Protein AF-A0A3D5DDZ7-F1 (afdb_monomer_lite)

Foldseek 3Di:
DQWDAADQPGHTQHDQPPPNDNCRQLVNQVRNLVRQQPANADEAEDQALEEEQDDDDSHDGRVSHAEYEYEYPEANPAAHEYEYPDLQDKGKHWYAAAYPPQHWYWYDHAPEEIDIATHRGIFIKIWNSPGNHIYIDTPVPDDDDPDDDDPDDDDPDDDDPDDDDCCRQPQPDNDPVVSCVSVVNPPLVVADEDADPRHDFDADPVRHGPDHDCPVVWDDKDKDKDWLADLPDFDDFDKQSDKDWAQAKWFFPFKKKFFPFFAAQAKWWKFKDWQPHTQWPATQIAGHPGGMSVPPPDGIHGNHRIRHHGTMMGMGTHAAHPVGRTGTMMMMTMTTHD

Radius of gyration: 51.84 Å; chains: 1; bounding box: 99×45×130 Å

pLDDT: mean 92.44, std 8.48, range [59.91, 98.69]

Secondary structure (DSSP, 8-state):
---EE-TTT--EEPPTT-TT-S-HHHHHHHHHHHHHHHH-EEEEE--SSEEEEE--SSS--GGG-SEEEEE-SS--SSPEEEEEESTT-EEEEEEEEE-STTPPEEEE-TTS--EEE-TT-EEEEEEE--GGG--EEEGGGS---S----S----S----SSPPPGGGTTTS-SSHHHHHHHTT--GGGGSPBSSSTTPBP---TTS---S---TT-----EEEEEE-S-SSSBP--EEEEEEEE-SS-EEEEEEEEE-SB--BSS-EEEEEEETTEESEEE-EEE-TT-SBGGG-SS--EES--EEPTT-EEEEEEEE--SSB--B--EEEEEEEE-

Structure (mmCIF, N/CA/C/O backbone):
data_AF-A0A3D5DDZ7-F1
#
_entry.id   AF-A0A3D5DDZ7-F1
#
loop_
_atom_site.group_PDB
_atom_site.id
_atom_site.type_symbol
_atom_site.label_atom_id
_atom_site.label_alt_id
_atom_site.label_comp_id
_atom_site.label_asym_id
_atom_site.label_entity_id
_atom_site.label_seq_id
_atom_site.pdbx_PDB_ins_code
_atom_site.Cartn_x
_atom_site.Cartn_y
_atom_site.Cartn_z
_atom_site.occupancy
_atom_site.B_iso_or_equiv
_atom_site.auth_seq_id
_atom_site.auth_comp_id
_atom_site.auth_asym_id
_atom_site.auth_atom_id
_atom_site.pdbx_PDB_model_num
ATOM 1 N N . MET A 1 1 ? 53.140 1.309 -58.868 1.00 68.38 1 MET A N 1
ATOM 2 C CA . MET A 1 1 ? 53.084 2.031 -57.573 1.00 68.38 1 MET A CA 1
ATOM 3 C C . MET A 1 1 ? 52.791 0.983 -56.532 1.00 68.38 1 MET A C 1
ATOM 5 O O . MET A 1 1 ? 51.885 0.229 -56.827 1.00 68.38 1 MET A O 1
ATOM 9 N N . ALA A 1 2 ? 53.480 0.958 -55.388 1.00 81.12 2 ALA A N 1
ATOM 10 C CA . ALA A 1 2 ? 53.250 -0.063 -54.361 1.00 81.12 2 ALA A CA 1
ATOM 11 C C . ALA A 1 2 ? 51.795 -0.077 -53.857 1.00 81.12 2 ALA A C 1
ATOM 13 O O . ALA A 1 2 ? 51.178 0.989 -53.746 1.00 81.12 2 ALA A O 1
ATOM 14 N N . SER A 1 3 ? 51.284 -1.265 -53.524 1.00 87.88 3 SER A N 1
ATOM 15 C CA . SER A 1 3 ? 49.990 -1.449 -52.863 1.00 87.88 3 SER A CA 1
ATOM 16 C C . SER A 1 3 ? 49.820 -0.570 -51.618 1.00 87.88 3 SER A C 1
ATOM 18 O O . SER A 1 3 ? 50.756 -0.329 -50.852 1.00 87.88 3 SER A O 1
ATOM 20 N N . THR A 1 4 ? 48.583 -0.131 -51.394 1.00 91.94 4 THR A N 1
ATOM 21 C CA . THR A 1 4 ? 48.133 0.497 -50.141 1.00 91.94 4 THR A CA 1
ATOM 22 C C . THR A 1 4 ? 47.101 -0.404 -49.463 1.00 91.94 4 THR A C 1
ATOM 24 O O . THR A 1 4 ? 46.895 -1.525 -49.915 1.00 91.94 4 THR A O 1
ATOM 27 N N . TYR A 1 5 ? 46.471 0.037 -48.374 1.00 93.69 5 TYR A N 1
ATOM 28 C CA . TYR A 1 5 ? 45.506 -0.784 -47.639 1.00 93.69 5 TYR A CA 1
ATOM 29 C C . TYR A 1 5 ? 44.302 0.049 -47.199 1.00 93.69 5 TYR A C 1
ATOM 31 O O . TYR A 1 5 ? 44.443 1.252 -46.960 1.00 93.69 5 TYR A O 1
ATOM 39 N N . THR A 1 6 ? 43.128 -0.576 -47.093 1.00 94.44 6 THR A N 1
ATOM 40 C CA . THR A 1 6 ? 41.950 0.070 -46.498 1.00 94.44 6 THR A CA 1
ATOM 41 C C . THR A 1 6 ? 42.195 0.388 -45.024 1.00 94.44 6 THR A C 1
ATOM 43 O O . THR A 1 6 ? 42.982 -0.276 -44.346 1.00 94.44 6 THR A O 1
ATOM 46 N N . THR A 1 7 ? 41.534 1.427 -44.517 1.00 92.06 7 THR A N 1
ATOM 47 C CA . THR A 1 7 ? 41.831 1.979 -43.190 1.00 92.06 7 THR A CA 1
ATOM 48 C C . THR A 1 7 ? 41.402 1.065 -42.044 1.00 92.06 7 THR A C 1
ATOM 50 O O . THR A 1 7 ? 42.138 0.961 -41.065 1.00 92.06 7 THR A O 1
ATOM 53 N N . ASN A 1 8 ? 40.238 0.417 -42.136 1.00 90.38 8 ASN A N 1
ATOM 54 C CA . ASN A 1 8 ? 39.650 -0.283 -40.990 1.00 90.38 8 ASN A CA 1
ATOM 55 C C . ASN A 1 8 ? 39.967 -1.784 -40.978 1.00 90.38 8 ASN A C 1
ATOM 57 O O . ASN A 1 8 ? 40.205 -2.349 -39.913 1.00 90.38 8 ASN A O 1
ATOM 61 N N . SER A 1 9 ? 39.978 -2.425 -42.149 1.00 92.12 9 SER A N 1
ATOM 62 C CA . SER A 1 9 ? 40.107 -3.884 -42.287 1.00 92.12 9 SER A CA 1
ATOM 63 C C . SER A 1 9 ? 41.421 -4.322 -42.938 1.00 92.12 9 SER A C 1
ATOM 65 O O . SER A 1 9 ? 41.677 -5.520 -43.024 1.00 92.12 9 SER A O 1
ATOM 67 N N . GLY A 1 10 ? 42.258 -3.380 -43.394 1.00 92.81 10 GLY A N 1
ATOM 68 C CA . GLY A 1 10 ? 43.570 -3.680 -43.972 1.00 92.81 10 GLY A CA 1
ATOM 69 C C . GLY A 1 10 ? 43.511 -4.471 -45.282 1.00 92.81 10 GLY A C 1
ATOM 70 O O . GLY A 1 10 ? 44.418 -5.253 -45.560 1.00 92.81 10 GLY A O 1
ATOM 71 N N . ILE A 1 11 ? 42.453 -4.302 -46.081 1.00 92.94 11 ILE A N 1
ATOM 72 C CA . ILE A 1 11 ? 42.317 -4.958 -47.388 1.00 92.94 11 ILE A CA 1
ATOM 73 C C . ILE A 1 11 ? 43.351 -4.344 -48.334 1.00 92.94 11 ILE A C 1
ATOM 75 O O . ILE A 1 11 ? 43.413 -3.121 -48.461 1.00 92.94 11 ILE A O 1
ATOM 79 N N . GLU A 1 12 ? 44.174 -5.178 -48.978 1.00 91.62 12 GLU A N 1
ATOM 80 C CA . GLU A 1 12 ? 45.188 -4.709 -49.926 1.00 91.62 12 GLU A CA 1
ATOM 81 C C . GLU A 1 12 ? 44.529 -4.021 -51.125 1.00 91.62 12 GLU A C 1
ATOM 83 O O . GLU A 1 12 ? 43.617 -4.556 -51.748 1.00 91.62 12 GLU A O 1
ATOM 88 N N . LYS A 1 13 ? 45.033 -2.833 -51.450 1.00 90.94 13 LYS A N 1
ATOM 89 C CA . LYS A 1 13 ? 44.661 -1.992 -52.585 1.00 90.94 13 LYS A CA 1
ATOM 90 C C . LYS A 1 13 ? 45.825 -1.977 -53.580 1.00 90.94 13 LYS A C 1
ATOM 92 O O . LYS A 1 13 ? 46.739 -1.160 -53.401 1.00 90.94 13 LYS A O 1
ATOM 97 N N . PRO A 1 14 ? 45.842 -2.867 -54.592 1.00 88.12 14 PRO A N 1
ATOM 98 C CA . PRO A 1 14 ? 46.930 -2.945 -55.561 1.00 88.12 14 PRO A CA 1
ATOM 99 C C . PRO A 1 14 ? 47.143 -1.608 -56.268 1.00 88.12 14 PRO A C 1
ATOM 101 O O . PRO A 1 14 ? 46.182 -0.930 -56.651 1.00 88.12 14 PRO A O 1
ATOM 104 N N . GLY A 1 15 ? 48.397 -1.206 -56.471 1.00 84.31 15 GLY A N 1
ATOM 105 C CA . GLY A 1 15 ? 48.666 -0.017 -57.273 1.00 84.31 15 GLY A CA 1
ATOM 106 C C . GLY A 1 15 ? 48.518 -0.281 -58.773 1.00 84.31 15 GLY A C 1
ATOM 107 O O . GLY A 1 15 ? 48.603 -1.413 -59.250 1.00 84.31 15 GLY A O 1
ATOM 108 N N . THR A 1 16 ? 48.308 0.779 -59.556 1.00 79.75 16 THR A N 1
ATOM 109 C CA . THR A 1 16 ? 48.104 0.670 -61.010 1.00 79.75 16 THR A CA 1
ATOM 110 C C . THR A 1 16 ? 49.264 -0.064 -61.691 1.00 79.75 16 THR A C 1
ATOM 112 O O . THR A 1 16 ? 50.418 0.362 -61.587 1.00 79.75 16 THR A O 1
ATOM 115 N N . GLY A 1 17 ? 48.943 -1.149 -62.407 1.00 74.50 17 GLY A N 1
ATOM 116 C CA . GLY A 1 17 ? 49.905 -1.993 -63.122 1.00 74.50 17 GLY A CA 1
ATOM 117 C C . GLY A 1 17 ? 50.581 -3.077 -62.272 1.00 74.50 17 GLY A C 1
ATOM 118 O O . GLY A 1 17 ? 51.355 -3.860 -62.822 1.00 74.50 17 GLY A O 1
ATOM 119 N N . GLU A 1 18 ? 50.304 -3.156 -60.967 1.00 74.88 18 GLU A N 1
ATOM 120 C CA . GLU A 1 18 ? 50.747 -4.268 -60.114 1.00 74.88 18 GLU A CA 1
ATOM 121 C C . GLU A 1 18 ? 49.819 -5.489 -60.247 1.00 74.88 18 GLU A C 1
ATOM 123 O O . GLU A 1 18 ? 48.702 -5.394 -60.757 1.00 74.88 18 GLU A O 1
ATOM 128 N N . GLN A 1 19 ? 50.310 -6.667 -59.839 1.00 65.88 19 GLN A N 1
ATOM 129 C CA . GLN A 1 19 ? 49.549 -7.930 -59.804 1.00 65.88 19 GLN A CA 1
ATOM 130 C C . GLN A 1 19 ? 48.785 -8.274 -61.115 1.00 65.88 19 GLN A C 1
ATOM 132 O O . GLN A 1 19 ? 47.725 -8.891 -61.090 1.00 65.88 19 GLN A O 1
ATOM 137 N N . SER A 1 20 ? 49.341 -7.909 -62.283 1.00 68.50 20 SER A N 1
ATOM 138 C CA . SER A 1 20 ? 48.798 -8.165 -63.638 1.00 68.50 20 SER A CA 1
ATOM 139 C C . SER A 1 20 ? 47.508 -7.403 -64.031 1.00 68.50 20 SER A C 1
ATOM 141 O O . SER A 1 20 ? 46.977 -7.630 -65.116 1.00 68.50 20 SER A O 1
ATOM 143 N N . GLY A 1 21 ? 47.000 -6.468 -63.213 1.00 59.91 21 GLY A N 1
ATOM 144 C CA . GLY A 1 21 ? 45.671 -5.859 -63.406 1.00 59.91 21 GLY A CA 1
ATOM 145 C C . GLY A 1 21 ? 45.651 -4.386 -63.853 1.00 59.91 21 GLY A C 1
ATOM 146 O O . GLY A 1 21 ? 46.325 -3.530 -63.284 1.00 59.91 21 GLY A O 1
ATOM 147 N N . SER A 1 22 ? 44.793 -4.052 -64.828 1.00 66.19 22 SER A N 1
ATOM 148 C CA . SER A 1 22 ? 44.504 -2.668 -65.276 1.00 66.19 22 SER A CA 1
ATOM 149 C C . SER A 1 22 ? 43.371 -1.968 -64.499 1.00 66.19 22 SER A C 1
ATOM 151 O O . SER A 1 22 ? 42.986 -0.857 -64.848 1.00 66.19 22 SER A O 1
ATOM 153 N N . TRP A 1 23 ? 42.810 -2.613 -63.468 1.00 68.75 23 TRP A N 1
ATOM 154 C CA . TRP A 1 23 ? 41.561 -2.214 -62.790 1.00 68.75 23 TRP A CA 1
ATOM 155 C C . TRP A 1 23 ? 41.780 -1.386 -61.505 1.00 68.75 23 TRP A C 1
ATOM 157 O O . TRP A 1 23 ? 40.828 -1.133 -60.774 1.00 68.75 23 TRP A O 1
ATOM 167 N N . GLY A 1 24 ? 43.022 -0.967 -61.225 1.00 75.62 24 GLY A N 1
ATOM 168 C CA . GLY A 1 24 ? 43.479 -0.451 -59.923 1.00 75.62 24 GLY A CA 1
ATOM 169 C C . GLY A 1 24 ? 42.519 0.510 -59.212 1.00 75.62 24 GLY A C 1
ATOM 170 O O . GLY A 1 24 ? 42.150 0.246 -58.078 1.00 75.62 24 GLY A O 1
ATOM 171 N N . ASN A 1 25 ? 42.049 1.578 -59.865 1.00 81.69 25 ASN A N 1
ATOM 172 C CA . ASN A 1 25 ? 41.199 2.572 -59.192 1.00 81.69 25 ASN A CA 1
ATOM 173 C C . ASN A 1 25 ? 39.807 2.035 -58.826 1.00 81.69 25 ASN A C 1
ATOM 175 O O . ASN A 1 25 ? 39.421 2.114 -57.668 1.00 81.69 25 ASN A O 1
ATOM 179 N N . SER A 1 26 ? 39.077 1.436 -59.772 1.00 86.56 26 SER A N 1
ATOM 180 C CA . SER A 1 26 ? 37.724 0.928 -59.501 1.00 86.56 26 SER A CA 1
ATOM 181 C C . SER A 1 26 ? 37.727 -0.255 -58.531 1.00 86.56 26 SER A C 1
ATOM 183 O O . SER A 1 26 ? 36.794 -0.418 -57.747 1.00 86.56 26 SER A O 1
ATOM 185 N N . LEU A 1 27 ? 38.778 -1.079 -58.555 1.00 89.38 27 LEU A N 1
ATOM 186 C CA . LEU A 1 27 ? 38.979 -2.136 -57.567 1.00 89.38 27 LEU A CA 1
ATOM 187 C C . LEU A 1 27 ? 39.214 -1.547 -56.169 1.00 89.38 27 LEU A C 1
ATOM 189 O O . LEU A 1 27 ? 38.564 -1.954 -55.210 1.00 89.38 27 LEU A O 1
ATOM 193 N N . ASN A 1 28 ? 40.103 -0.560 -56.075 1.00 90.81 28 ASN A N 1
ATOM 194 C CA . ASN A 1 28 ? 40.460 0.088 -54.819 1.00 90.81 28 ASN A CA 1
ATOM 195 C C . ASN A 1 28 ? 39.282 0.862 -54.207 1.00 90.81 28 ASN A C 1
ATOM 197 O O . ASN A 1 28 ? 39.103 0.802 -52.993 1.00 90.81 28 ASN A O 1
ATOM 201 N N . ASP A 1 29 ? 38.453 1.509 -55.030 1.00 92.12 29 ASP A N 1
ATOM 202 C CA . ASP A 1 29 ? 37.221 2.169 -54.583 1.00 92.12 29 ASP A CA 1
ATOM 203 C C . ASP A 1 29 ? 36.223 1.145 -54.024 1.00 92.12 29 ASP A C 1
ATOM 205 O O . ASP A 1 29 ? 35.650 1.353 -52.957 1.00 92.12 29 ASP A O 1
ATOM 209 N N . ASN A 1 30 ? 36.053 -0.009 -54.680 1.00 92.94 30 ASN A N 1
ATOM 210 C CA . ASN A 1 30 ? 35.210 -1.085 -54.152 1.00 92.94 30 ASN A CA 1
ATOM 211 C C . ASN A 1 30 ? 35.737 -1.640 -52.822 1.00 92.94 30 ASN A C 1
ATOM 213 O O . ASN A 1 30 ? 34.939 -1.959 -51.942 1.00 92.94 30 ASN A O 1
ATOM 217 N N . PHE A 1 31 ? 37.056 -1.730 -52.644 1.00 93.75 31 PHE A N 1
ATOM 218 C CA . PHE A 1 31 ? 37.640 -2.127 -51.363 1.00 93.75 31 PHE A CA 1
ATOM 219 C C . PHE A 1 31 ? 37.362 -1.105 -50.262 1.00 93.75 31 PHE A C 1
ATOM 221 O O . PHE A 1 31 ? 36.980 -1.508 -49.166 1.00 93.75 31 PHE A O 1
ATOM 228 N N . ASP A 1 32 ? 37.450 0.194 -50.549 1.00 94.19 32 ASP A N 1
ATOM 229 C CA . ASP A 1 32 ? 37.089 1.231 -49.576 1.00 94.19 32 ASP A CA 1
ATOM 230 C C . ASP A 1 32 ? 35.584 1.216 -49.246 1.00 94.19 32 ASP A C 1
ATOM 232 O O . ASP A 1 32 ? 35.198 1.419 -48.092 1.00 94.19 32 ASP A O 1
ATOM 236 N N . ILE A 1 33 ? 34.720 0.930 -50.229 1.00 95.06 33 ILE A N 1
ATOM 237 C CA . ILE A 1 33 ? 33.271 0.772 -50.020 1.00 95.06 33 ILE A CA 1
ATOM 238 C C . ILE A 1 33 ? 32.989 -0.426 -49.111 1.00 95.06 33 ILE A C 1
ATOM 240 O O . ILE A 1 33 ? 32.208 -0.303 -48.168 1.00 95.06 33 ILE A O 1
ATOM 244 N N . ILE A 1 34 ? 33.617 -1.577 -49.374 1.00 94.31 34 ILE A N 1
ATOM 245 C CA . ILE A 1 34 ? 33.477 -2.786 -48.550 1.00 94.31 34 ILE A CA 1
ATOM 246 C C . ILE A 1 34 ? 33.956 -2.506 -47.124 1.00 94.31 34 ILE A C 1
ATOM 248 O O . ILE A 1 34 ? 33.246 -2.813 -46.167 1.00 94.31 34 ILE A O 1
ATOM 252 N N . ASP A 1 35 ? 35.115 -1.866 -46.980 1.00 95.38 35 ASP A N 1
ATOM 253 C CA . ASP A 1 35 ? 35.679 -1.498 -45.683 1.00 95.38 35 ASP A CA 1
ATOM 254 C C . ASP A 1 35 ? 34.729 -0.593 -44.884 1.00 95.38 35 ASP A C 1
ATOM 256 O O . ASP A 1 35 ? 34.438 -0.849 -43.712 1.00 95.38 35 ASP A O 1
ATOM 260 N N . SER A 1 36 ? 34.172 0.421 -45.552 1.00 93.88 36 SER A N 1
ATOM 261 C CA . SER A 1 36 ? 33.196 1.347 -44.971 1.00 93.88 36 SER A CA 1
ATOM 262 C C . SER A 1 36 ? 31.888 0.640 -44.600 1.00 93.88 36 SER A C 1
ATOM 264 O O . SER A 1 36 ? 31.324 0.885 -43.533 1.00 93.88 36 SER A O 1
ATOM 266 N N . ALA A 1 37 ? 31.415 -0.279 -45.443 1.00 92.88 37 ALA A N 1
ATOM 267 C CA . ALA A 1 37 ? 30.188 -1.037 -45.215 1.00 92.88 37 ALA A CA 1
ATOM 268 C C . ALA A 1 37 ? 30.289 -2.041 -44.062 1.00 92.88 37 ALA A C 1
ATOM 270 O O . ALA A 1 37 ? 29.273 -2.344 -43.432 1.00 92.88 37 ALA A O 1
ATOM 271 N N . MET A 1 38 ? 31.488 -2.558 -43.792 1.00 91.75 38 MET A N 1
ATOM 272 C CA . MET A 1 38 ? 31.731 -3.527 -42.725 1.00 91.75 38 MET A CA 1
ATOM 273 C C . MET A 1 38 ? 31.996 -2.854 -41.377 1.00 91.75 38 MET A C 1
ATOM 275 O O . MET A 1 38 ? 31.388 -3.234 -40.377 1.00 91.75 38 MET A O 1
ATOM 279 N N . SER A 1 39 ? 32.877 -1.851 -41.357 1.00 90.19 39 SER A N 1
ATOM 280 C CA . SER A 1 39 ? 33.454 -1.310 -40.116 1.00 90.19 39 SER A CA 1
ATOM 281 C C . SER A 1 39 ? 33.433 0.219 -40.046 1.00 90.19 39 SER A C 1
ATOM 283 O O . SER A 1 39 ? 33.948 0.800 -39.092 1.00 90.19 39 SER A O 1
ATOM 285 N N . GLY A 1 40 ? 32.851 0.889 -41.044 1.00 92.25 40 GLY A N 1
ATOM 286 C CA . GLY A 1 40 ? 32.858 2.343 -41.147 1.00 92.25 40 GLY A CA 1
ATOM 287 C C . GLY A 1 40 ? 32.128 3.025 -39.991 1.00 92.25 40 GLY A C 1
ATOM 288 O O . GLY A 1 40 ? 30.944 2.769 -39.737 1.00 92.25 40 GLY A O 1
ATOM 289 N N . SER A 1 41 ? 32.843 3.932 -39.323 1.00 94.75 41 SER A N 1
ATOM 290 C CA . SER A 1 41 ? 32.300 4.867 -38.342 1.00 94.75 41 SER A CA 1
ATOM 291 C C . SER A 1 41 ? 32.639 6.291 -38.757 1.00 94.75 41 SER A C 1
ATOM 293 O O . SER A 1 41 ? 33.802 6.689 -38.724 1.00 94.75 41 SER A O 1
ATOM 295 N N . LEU A 1 42 ? 31.622 7.066 -39.124 1.00 96.38 42 LEU A N 1
ATOM 296 C CA . LEU A 1 42 ? 31.782 8.406 -39.675 1.00 96.38 42 LEU A CA 1
ATOM 297 C C . LEU A 1 42 ? 31.146 9.460 -38.766 1.00 96.38 42 LEU A C 1
ATOM 299 O O . LEU A 1 42 ? 29.996 9.328 -38.346 1.00 96.38 42 LEU A O 1
ATOM 303 N N . THR A 1 43 ? 31.880 10.542 -38.513 1.00 97.44 43 THR A N 1
ATOM 304 C CA . THR A 1 43 ? 31.328 11.759 -37.909 1.00 97.44 43 THR A CA 1
ATOM 305 C C . THR A 1 43 ? 30.885 12.710 -39.014 1.00 97.44 43 THR A C 1
ATOM 307 O O . THR A 1 43 ? 31.707 13.139 -39.821 1.00 97.44 43 THR A O 1
ATOM 310 N N . ILE A 1 44 ? 29.601 13.059 -39.032 1.00 97.75 44 ILE A N 1
ATOM 311 C CA . ILE A 1 44 ? 28.993 13.966 -40.007 1.00 97.75 44 ILE A CA 1
ATOM 312 C C . ILE A 1 44 ? 28.688 15.286 -39.302 1.00 97.75 44 ILE A C 1
ATOM 314 O O . ILE A 1 44 ? 27.867 15.335 -38.386 1.00 97.75 44 ILE A O 1
ATOM 318 N N . THR A 1 45 ? 29.336 16.363 -39.746 1.00 97.44 45 THR A N 1
ATOM 319 C CA . THR A 1 45 ? 29.026 17.715 -39.269 1.00 97.44 45 THR A CA 1
ATOM 320 C C . THR A 1 45 ? 27.938 18.314 -40.151 1.00 97.44 45 THR A C 1
ATOM 322 O O . THR A 1 45 ? 28.197 18.643 -41.308 1.00 97.44 45 THR A O 1
ATOM 325 N N . VAL A 1 46 ? 26.736 18.494 -39.611 1.00 96.88 46 VAL A N 1
ATOM 326 C CA . VAL A 1 46 ? 25.648 19.184 -40.312 1.00 96.88 46 VAL A CA 1
ATOM 327 C C . VAL A 1 46 ? 25.706 20.685 -40.050 1.00 96.88 46 VAL A C 1
ATOM 329 O O . VAL A 1 46 ? 26.017 21.144 -38.948 1.00 96.88 46 VAL A O 1
ATOM 332 N N . SER A 1 47 ? 25.394 21.459 -41.084 1.00 94.75 47 SER A N 1
ATOM 333 C CA . SER A 1 47 ? 25.357 22.927 -41.056 1.00 94.75 47 SER A CA 1
ATOM 334 C C . SER A 1 47 ? 23.961 23.498 -41.322 1.00 94.75 47 SER A C 1
ATOM 336 O O . SER A 1 47 ? 23.785 24.714 -41.320 1.00 94.75 47 SER A O 1
ATOM 338 N N . ALA A 1 48 ? 22.969 22.632 -41.539 1.00 95.12 48 ALA A N 1
ATOM 339 C CA . ALA A 1 48 ? 21.594 22.995 -41.846 1.00 95.12 48 ALA A CA 1
ATOM 340 C C . ALA A 1 48 ? 20.602 22.018 -41.192 1.00 95.12 48 ALA A C 1
ATOM 342 O O . ALA A 1 48 ? 20.968 20.950 -40.693 1.00 95.12 48 ALA A O 1
ATOM 343 N N . SER A 1 49 ? 19.316 22.364 -41.248 1.00 96.00 49 SER A N 1
ATOM 344 C CA . SER A 1 49 ? 18.204 21.509 -40.810 1.00 96.00 49 SER A CA 1
ATOM 345 C C . SER A 1 49 ? 17.872 20.375 -41.793 1.00 96.00 49 SER A C 1
ATOM 347 O O . SER A 1 49 ? 16.904 19.645 -41.595 1.00 96.00 49 SER A O 1
ATOM 349 N N . THR A 1 50 ? 18.665 20.194 -42.852 1.00 97.38 50 THR A N 1
ATOM 350 C CA . THR A 1 50 ? 18.539 19.071 -43.789 1.00 97.38 50 THR A CA 1
ATOM 351 C C . THR A 1 50 ? 19.916 18.514 -44.140 1.00 97.38 50 THR A C 1
ATOM 353 O O . THR A 1 50 ? 20.881 19.268 -44.260 1.00 97.38 50 THR A O 1
ATOM 356 N N . HIS A 1 51 ? 20.008 17.195 -44.294 1.00 98.06 51 HIS A N 1
ATOM 357 C CA . HIS A 1 51 ? 21.198 16.480 -44.758 1.00 98.06 51 HIS A CA 1
ATOM 358 C C . HIS A 1 51 ? 20.766 15.279 -45.599 1.00 98.06 51 HIS A C 1
ATOM 360 O O . HIS A 1 51 ? 19.787 14.621 -45.261 1.00 98.06 51 HIS A O 1
ATOM 366 N N . THR A 1 52 ? 21.478 14.964 -46.681 1.00 97.44 52 THR A N 1
ATOM 367 C CA . THR A 1 52 ? 21.189 13.760 -47.480 1.00 97.44 52 THR A CA 1
ATOM 368 C C . THR A 1 52 ? 22.308 12.748 -47.305 1.00 97.44 52 THR A C 1
ATOM 370 O O . THR A 1 52 ? 23.410 12.932 -47.816 1.00 97.44 52 THR A O 1
ATOM 373 N N . LEU A 1 53 ? 22.006 11.654 -46.612 1.00 96.94 53 LEU A N 1
ATOM 374 C CA . LEU A 1 53 ? 22.911 10.533 -46.425 1.00 96.94 53 LEU A CA 1
ATOM 375 C C . LEU A 1 53 ? 22.911 9.667 -47.690 1.00 96.94 53 LEU A C 1
ATOM 377 O O . LEU A 1 53 ? 22.046 8.810 -47.883 1.00 96.94 53 LEU A O 1
ATOM 381 N N .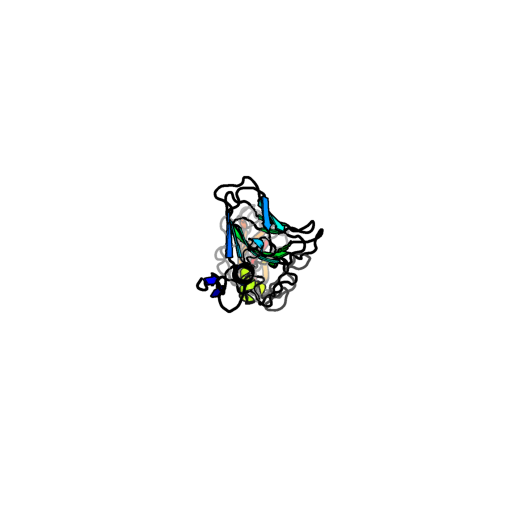 THR A 1 54 ? 23.882 9.912 -48.568 1.00 96.38 54 THR A N 1
ATOM 382 C CA . THR A 1 54 ? 23.931 9.292 -49.899 1.00 96.38 54 THR A CA 1
ATOM 383 C C . THR A 1 54 ? 24.777 8.022 -49.900 1.00 96.38 54 THR A C 1
ATOM 385 O O . THR A 1 54 ? 25.943 8.032 -49.502 1.00 96.38 54 THR A O 1
ATOM 388 N N . THR A 1 55 ? 24.211 6.928 -50.408 1.00 95.50 55 THR A N 1
ATOM 389 C CA . THR A 1 55 ? 24.966 5.750 -50.853 1.00 95.50 55 THR A CA 1
ATOM 390 C C . THR A 1 55 ? 25.308 5.932 -52.328 1.00 95.50 55 THR A C 1
ATOM 392 O O . THR A 1 55 ? 24.455 5.741 -53.191 1.00 95.50 55 THR A O 1
ATOM 395 N N . ALA A 1 56 ? 26.544 6.335 -52.621 1.00 92.31 56 ALA A N 1
ATOM 396 C CA . ALA A 1 56 ? 27.007 6.509 -53.995 1.00 92.31 56 ALA A CA 1
ATOM 397 C C . ALA A 1 56 ? 27.313 5.157 -54.664 1.00 92.31 56 ALA A C 1
ATOM 399 O O . ALA A 1 56 ? 27.746 4.207 -54.006 1.00 92.31 56 ALA A O 1
ATOM 400 N N . ASN A 1 57 ? 27.105 5.087 -55.981 1.00 91.31 57 ASN A N 1
ATOM 401 C CA . ASN A 1 57 ? 27.459 3.925 -56.795 1.00 91.31 57 ASN A CA 1
ATOM 402 C C . ASN A 1 57 ? 28.905 4.050 -57.281 1.00 91.31 57 ASN A C 1
ATOM 404 O O . ASN A 1 57 ? 29.243 5.024 -57.950 1.00 91.31 57 ASN A O 1
ATOM 408 N N . GLY A 1 58 ? 29.737 3.049 -56.987 1.00 89.12 58 GLY A N 1
ATOM 409 C CA . GLY A 1 58 ? 31.112 2.971 -57.495 1.00 89.12 58 GLY A CA 1
ATOM 410 C C . GLY A 1 58 ? 32.087 3.999 -56.912 1.00 89.12 58 GLY A C 1
ATOM 411 O O . GLY A 1 58 ? 33.192 4.123 -57.425 1.00 89.12 58 GLY A O 1
ATOM 412 N N . SER A 1 59 ? 31.702 4.727 -55.863 1.00 90.94 59 SER A N 1
ATOM 413 C CA . SER A 1 59 ? 32.583 5.607 -55.092 1.00 90.94 59 SER A CA 1
ATOM 414 C C . SER A 1 59 ? 32.223 5.571 -53.608 1.00 90.94 59 SER A C 1
ATOM 416 O O . SER A 1 59 ? 31.108 5.190 -53.241 1.00 90.94 59 SER A O 1
ATOM 418 N N . VAL A 1 60 ? 33.163 5.956 -52.744 1.00 90.25 60 VAL A N 1
ATOM 419 C CA . VAL A 1 60 ? 32.934 6.005 -51.295 1.00 90.25 60 VAL A CA 1
ATOM 420 C C . VAL A 1 60 ? 31.929 7.109 -50.959 1.00 90.25 60 VAL A C 1
ATOM 422 O O . VAL A 1 60 ? 32.062 8.244 -51.415 1.00 90.25 60 VAL A O 1
ATOM 425 N N . GLY A 1 61 ? 30.923 6.783 -50.149 1.00 91.81 61 GLY A N 1
ATOM 426 C CA . GLY A 1 61 ? 29.867 7.706 -49.740 1.00 91.81 61 GLY A CA 1
ATOM 427 C C . GLY A 1 61 ? 29.458 7.521 -48.283 1.00 91.81 61 GLY A C 1
ATOM 428 O O . GLY A 1 61 ? 29.617 6.451 -47.699 1.00 91.81 61 GLY A O 1
ATOM 429 N N . GLU A 1 62 ? 28.889 8.568 -47.688 1.00 95.00 62 GLU A N 1
ATOM 430 C CA . GLU A 1 62 ? 28.526 8.585 -46.267 1.00 95.00 62 GLU A CA 1
ATOM 431 C C . GLU A 1 62 ? 27.567 7.443 -45.894 1.00 95.00 62 GLU A C 1
ATOM 433 O O . GLU A 1 62 ? 27.801 6.748 -44.906 1.00 95.00 62 GLU A O 1
ATOM 438 N N . GLY A 1 63 ? 26.546 7.185 -46.725 1.00 94.88 63 GLY A N 1
ATOM 439 C CA . GLY A 1 63 ? 25.524 6.151 -46.502 1.00 94.88 63 GLY A CA 1
ATOM 440 C C . GLY A 1 63 ? 26.023 4.706 -46.617 1.00 94.88 63 GLY A C 1
ATOM 441 O O . GLY A 1 63 ? 25.254 3.753 -46.476 1.00 94.88 63 GLY A O 1
ATOM 442 N N . GLN A 1 64 ? 27.309 4.500 -46.894 1.00 95.50 64 GLN A N 1
ATOM 443 C CA . GLN A 1 64 ? 27.922 3.175 -46.816 1.00 95.50 64 GLN A CA 1
ATOM 444 C C . GLN A 1 64 ? 28.314 2.821 -45.375 1.00 95.50 64 GLN A C 1
ATOM 446 O O . GLN A 1 64 ? 28.297 1.645 -45.035 1.00 95.50 64 GLN A O 1
ATOM 451 N N . ASN A 1 65 ? 28.583 3.807 -44.514 1.00 95.88 65 ASN A N 1
ATOM 452 C CA . ASN A 1 65 ? 29.030 3.589 -43.134 1.00 95.88 65 ASN A CA 1
ATOM 453 C C . ASN A 1 65 ? 27.907 3.044 -42.240 1.00 95.88 65 ASN A C 1
ATOM 455 O O . ASN A 1 65 ? 26.752 3.438 -42.381 1.00 95.88 65 ASN A O 1
ATOM 459 N N . LYS A 1 66 ? 28.242 2.171 -41.281 1.00 94.12 66 LYS A N 1
ATOM 460 C CA . LYS A 1 66 ? 27.268 1.597 -40.331 1.00 94.12 66 LYS A CA 1
ATOM 461 C C . LYS A 1 66 ? 27.092 2.438 -39.077 1.00 94.12 66 LYS A C 1
ATOM 463 O O . LYS A 1 66 ? 25.979 2.522 -38.568 1.00 94.12 66 LYS A O 1
ATOM 468 N N . SER A 1 67 ? 28.164 3.044 -38.578 1.00 96.94 67 SER A N 1
ATOM 469 C CA . SER A 1 67 ? 28.130 3.922 -37.408 1.00 96.94 67 SER A CA 1
ATOM 470 C C . SER A 1 67 ? 28.198 5.379 -37.856 1.00 96.94 67 SER A C 1
ATOM 472 O O . SER A 1 67 ? 29.118 5.770 -38.573 1.00 96.94 67 SER A O 1
ATOM 474 N N . LEU A 1 68 ? 27.216 6.184 -37.454 1.00 98.06 68 LEU A N 1
ATOM 475 C CA . LEU A 1 68 ? 27.092 7.584 -37.845 1.00 98.06 68 LEU A CA 1
ATOM 476 C C . LEU A 1 68 ? 26.947 8.461 -36.603 1.00 98.06 68 LEU A C 1
ATOM 478 O O . LEU A 1 68 ? 26.005 8.311 -35.822 1.00 98.06 68 LEU A O 1
ATOM 482 N N . ILE A 1 69 ? 27.859 9.412 -36.429 1.00 98.06 69 ILE A N 1
ATOM 483 C CA . ILE A 1 69 ? 27.816 10.389 -35.340 1.00 98.06 69 ILE A CA 1
ATOM 484 C C . ILE A 1 69 ? 27.523 11.751 -35.951 1.00 98.06 69 ILE A C 1
ATOM 486 O O . ILE A 1 69 ? 28.377 12.335 -36.609 1.00 98.06 69 ILE A O 1
ATOM 490 N N . PHE A 1 70 ? 26.323 12.271 -35.725 1.00 98.44 70 PHE A N 1
ATOM 491 C CA . PHE A 1 70 ? 25.943 13.587 -36.225 1.00 98.44 70 PHE A CA 1
ATOM 492 C C . PHE A 1 70 ? 26.289 14.660 -35.200 1.00 98.44 70 PHE A C 1
ATOM 494 O O . PHE A 1 70 ? 25.889 14.577 -34.035 1.00 98.44 70 PHE A O 1
ATOM 501 N N . THR A 1 71 ? 27.009 15.681 -35.645 1.00 97.94 71 THR A N 1
ATOM 502 C CA . THR A 1 71 ? 27.401 16.850 -34.854 1.00 97.94 71 THR A CA 1
ATOM 503 C C . THR A 1 71 ? 27.027 18.126 -35.598 1.00 97.94 71 THR A C 1
ATOM 505 O O . THR A 1 71 ? 26.775 18.114 -36.800 1.00 97.94 71 THR A O 1
ATOM 508 N N . SER A 1 72 ? 27.000 19.252 -34.894 1.00 97.44 72 SER A N 1
ATOM 509 C CA . SER A 1 72 ? 26.958 20.572 -35.518 1.00 97.44 72 SER A CA 1
ATOM 510 C C . SER A 1 72 ? 27.916 21.504 -34.785 1.00 97.44 72 SER A C 1
ATOM 512 O O . SER A 1 72 ? 28.118 21.379 -33.577 1.00 97.44 72 SER A O 1
ATOM 514 N N . SER A 1 73 ? 28.535 22.434 -35.511 1.00 94.62 73 SER A N 1
ATOM 515 C CA . SER A 1 73 ? 29.463 23.411 -34.920 1.00 94.62 73 SER A CA 1
ATOM 516 C C . SER A 1 73 ? 28.748 24.478 -34.082 1.00 94.62 73 SER A C 1
ATOM 518 O O . SER A 1 73 ? 29.351 25.091 -33.204 1.00 94.62 73 SER A O 1
ATOM 520 N N . SER A 1 74 ? 27.462 24.698 -34.347 1.00 95.12 74 SER A N 1
ATOM 521 C CA . SER A 1 74 ? 26.565 25.597 -33.619 1.00 95.12 74 SER A CA 1
ATOM 522 C C . SER A 1 74 ? 25.123 25.092 -33.734 1.00 95.12 74 SER A C 1
ATOM 524 O O . SER A 1 74 ? 24.870 24.078 -34.393 1.00 95.12 74 SER A O 1
ATOM 526 N N . ASP A 1 75 ? 24.178 25.741 -33.050 1.00 95.88 75 ASP A N 1
ATOM 527 C CA . ASP A 1 75 ? 22.759 25.408 -33.203 1.00 95.88 75 ASP A CA 1
ATOM 528 C C . ASP A 1 75 ? 22.315 25.674 -34.651 1.00 95.88 75 ASP A C 1
ATOM 530 O O . ASP A 1 75 ? 22.426 26.792 -35.148 1.00 95.88 75 ASP A O 1
ATOM 534 N N . VAL A 1 76 ? 21.805 24.638 -35.317 1.00 94.69 76 VAL A N 1
ATOM 535 C CA . VAL A 1 76 ? 21.292 24.691 -36.698 1.00 94.69 76 VAL A CA 1
ATOM 536 C C . VAL A 1 76 ? 19.885 25.302 -36.786 1.00 94.69 76 VAL A C 1
ATOM 538 O O . VAL A 1 76 ? 19.322 25.416 -37.873 1.00 94.69 76 VAL A O 1
ATOM 541 N N . GLY A 1 77 ? 19.306 25.709 -35.650 1.00 95.38 77 GLY A N 1
ATOM 542 C CA . GLY A 1 77 ? 18.086 26.517 -35.558 1.00 95.38 77 GLY A CA 1
ATOM 543 C C . GLY A 1 77 ? 16.773 25.730 -35.611 1.00 95.38 77 GLY A C 1
ATOM 544 O O . GLY A 1 77 ? 15.729 26.270 -35.251 1.00 95.38 77 GLY A O 1
ATOM 545 N N . ALA A 1 78 ? 16.812 24.457 -36.007 1.00 97.31 78 ALA A N 1
ATOM 546 C CA . ALA A 1 78 ? 15.670 23.545 -36.040 1.00 97.31 78 ALA A CA 1
ATOM 547 C C . ALA A 1 78 ? 16.140 22.083 -35.958 1.00 97.31 78 ALA A C 1
ATOM 549 O O . ALA A 1 78 ? 17.337 21.810 -36.005 1.00 97.31 78 ALA A O 1
ATOM 550 N N . ASP A 1 79 ? 15.205 21.143 -35.827 1.00 98.31 79 ASP A N 1
ATOM 551 C CA . ASP A 1 79 ? 15.518 19.716 -35.943 1.00 98.31 79 ASP A CA 1
ATOM 552 C C . ASP A 1 79 ? 16.037 19.395 -37.355 1.00 98.31 79 ASP A C 1
ATOM 554 O O . ASP A 1 79 ? 15.552 19.949 -38.345 1.00 98.31 79 ASP A O 1
ATOM 558 N N . THR A 1 80 ? 17.032 18.509 -37.453 1.00 98.44 80 THR A N 1
ATOM 559 C CA . THR A 1 80 ? 17.668 18.168 -38.731 1.00 98.44 80 THR A CA 1
ATOM 560 C C . THR A 1 80 ? 17.039 16.919 -39.330 1.00 98.44 80 THR A C 1
ATOM 562 O O . THR A 1 80 ? 17.099 15.839 -38.742 1.00 98.44 80 THR A O 1
ATOM 565 N N . THR A 1 81 ? 16.492 17.044 -40.537 1.00 98.38 81 THR A N 1
ATOM 566 C CA . THR A 1 81 ? 16.030 15.898 -41.327 1.00 98.38 81 THR A CA 1
ATOM 567 C C . THR A 1 81 ? 17.195 15.287 -42.096 1.00 98.38 81 THR A C 1
ATOM 569 O O . THR A 1 81 ? 17.848 15.969 -42.883 1.00 98.38 81 THR A O 1
ATOM 572 N N . VAL A 1 82 ? 17.451 14.000 -41.877 1.00 98.50 82 VAL A N 1
ATOM 573 C CA . VAL A 1 82 ? 18.444 13.210 -42.604 1.00 98.50 82 VAL A CA 1
ATOM 574 C C . VAL A 1 82 ? 17.715 12.300 -43.589 1.00 98.50 82 VAL A C 1
ATOM 576 O O . VAL A 1 82 ? 17.028 11.361 -43.186 1.00 98.50 82 VAL A O 1
ATOM 579 N N . THR A 1 83 ? 17.852 12.575 -44.882 1.00 98.12 83 THR A N 1
ATOM 580 C CA . THR A 1 83 ? 17.254 11.771 -45.955 1.00 98.12 83 THR A CA 1
ATOM 581 C C . THR A 1 83 ? 18.226 10.678 -46.384 1.00 98.12 83 THR A C 1
ATOM 583 O O . THR A 1 83 ? 19.314 10.975 -46.874 1.00 98.12 83 THR A O 1
ATOM 586 N N . ILE A 1 84 ? 17.849 9.413 -46.213 1.00 98.38 84 ILE A N 1
ATOM 587 C CA . ILE A 1 84 ? 18.611 8.254 -46.687 1.00 98.38 84 ILE A CA 1
ATOM 588 C C . ILE A 1 84 ? 18.344 8.093 -48.185 1.00 98.38 84 ILE A C 1
ATOM 590 O O . ILE A 1 84 ? 17.196 7.961 -48.600 1.00 98.38 84 ILE A O 1
ATOM 594 N N . SER A 1 85 ? 19.401 8.104 -48.997 1.00 96.75 85 SER A N 1
ATOM 595 C CA . SER A 1 85 ? 19.306 8.004 -50.456 1.00 96.75 85 SER A CA 1
ATOM 596 C C . SER A 1 85 ? 20.254 6.928 -51.006 1.00 96.75 85 SER A C 1
ATOM 598 O O . SER A 1 85 ? 21.386 6.815 -50.518 1.00 96.75 85 SER A O 1
ATOM 600 N N . PRO A 1 86 ? 19.854 6.150 -52.031 1.00 96.75 86 PRO A N 1
ATOM 601 C CA . PRO A 1 86 ? 18.543 6.153 -52.691 1.00 96.75 86 PRO A CA 1
ATOM 602 C C . PRO A 1 86 ? 17.440 5.529 -51.823 1.00 96.75 86 PRO A C 1
ATOM 604 O O . PRO A 1 86 ? 17.714 4.857 -50.828 1.00 96.75 86 PRO A O 1
ATOM 607 N N . ASN A 1 87 ? 16.180 5.737 -52.210 1.00 97.50 87 ASN A N 1
ATOM 608 C CA . ASN A 1 87 ? 15.049 5.182 -51.466 1.00 97.50 87 ASN A CA 1
ATOM 609 C C . ASN A 1 87 ? 14.938 3.654 -51.569 1.00 97.50 87 ASN A C 1
ATOM 611 O O . ASN A 1 87 ? 14.253 3.051 -50.755 1.00 97.50 87 ASN A O 1
ATOM 615 N N . ASP A 1 88 ? 15.627 3.038 -52.530 1.00 96.62 88 ASP A N 1
ATOM 616 C CA . ASP A 1 88 ? 15.693 1.581 -52.684 1.00 96.62 88 ASP A CA 1
ATOM 617 C C . ASP A 1 88 ? 16.826 0.945 -51.851 1.00 96.62 88 ASP A C 1
ATOM 619 O O . ASP A 1 88 ? 17.095 -0.250 -51.944 1.00 96.62 88 ASP A O 1
ATOM 623 N N . ALA A 1 89 ? 17.553 1.742 -51.057 1.00 94.62 89 ALA A N 1
ATOM 624 C CA . ALA A 1 89 ? 18.661 1.242 -50.253 1.00 94.62 89 ALA A CA 1
ATOM 625 C C . ALA A 1 89 ? 18.182 0.680 -48.908 1.00 94.62 89 ALA A C 1
ATOM 627 O O . ALA A 1 89 ? 17.797 1.429 -48.009 1.00 94.62 89 ALA A O 1
ATOM 628 N N . GLU A 1 90 ? 18.313 -0.630 -48.731 1.00 96.81 90 GLU A N 1
ATOM 629 C CA . GLU A 1 90 ? 18.153 -1.281 -47.431 1.00 96.81 90 GLU A CA 1
ATOM 630 C C . GLU A 1 90 ? 19.393 -1.063 -46.559 1.00 96.81 90 GLU A C 1
ATOM 632 O O . GLU A 1 90 ? 20.530 -1.343 -46.968 1.00 96.81 90 GLU A O 1
ATOM 637 N N . LYS A 1 91 ? 19.205 -0.525 -45.351 1.00 95.44 91 LYS A N 1
ATOM 638 C CA . LYS A 1 91 ? 20.319 -0.167 -44.463 1.00 95.44 91 LYS A CA 1
ATOM 639 C C . LYS A 1 91 ? 19.998 -0.445 -43.007 1.00 95.44 91 LYS A C 1
ATOM 641 O O . LYS A 1 91 ? 18.852 -0.434 -42.582 1.00 95.44 91 LYS A O 1
ATOM 646 N N . ILE A 1 92 ? 21.064 -0.633 -42.235 1.00 96.25 92 ILE A N 1
ATOM 647 C CA . ILE A 1 92 ? 21.047 -0.599 -40.774 1.00 96.25 92 ILE A CA 1
ATOM 648 C C . ILE A 1 92 ? 22.120 0.399 -40.363 1.00 96.25 92 ILE A C 1
ATOM 650 O O . ILE A 1 92 ? 23.267 0.267 -40.804 1.00 96.25 92 ILE A O 1
ATOM 654 N N . TYR A 1 93 ? 21.742 1.369 -39.536 1.00 97.44 93 TYR A N 1
ATOM 655 C CA . TYR A 1 93 ? 22.640 2.383 -39.002 1.00 97.44 93 TYR A CA 1
ATOM 656 C C . TYR A 1 93 ? 22.593 2.397 -37.479 1.00 97.44 93 TYR A C 1
ATOM 658 O O . TYR A 1 93 ? 21.525 2.385 -36.869 1.00 97.44 93 TYR A O 1
ATOM 666 N N . ILE A 1 94 ? 23.768 2.487 -36.871 1.00 97.75 94 ILE A N 1
ATOM 667 C CA . ILE A 1 94 ? 23.955 2.843 -35.471 1.00 97.75 94 ILE A CA 1
ATOM 668 C C . ILE A 1 94 ? 24.206 4.345 -35.455 1.00 97.75 94 ILE A C 1
ATOM 670 O O . ILE A 1 94 ? 25.228 4.816 -35.946 1.00 97.75 94 ILE A O 1
ATOM 674 N N . VAL A 1 95 ? 23.261 5.106 -34.919 1.00 98.44 95 VAL A N 1
ATOM 675 C CA . VAL A 1 95 ? 23.293 6.565 -34.983 1.00 98.44 95 VAL A CA 1
ATOM 676 C C . VAL A 1 95 ? 23.475 7.152 -33.596 1.00 98.44 95 VAL A C 1
ATOM 678 O O . VAL A 1 95 ? 22.794 6.756 -32.650 1.00 98.44 95 VAL A O 1
ATOM 681 N N . LYS A 1 96 ? 24.341 8.160 -33.491 1.00 98.19 96 LYS A N 1
ATOM 682 C CA . LYS A 1 96 ? 24.440 9.055 -32.339 1.00 98.19 96 LYS A CA 1
ATOM 683 C C . LYS A 1 96 ? 24.021 10.469 -32.737 1.00 98.19 96 LYS A C 1
ATOM 685 O O . LYS A 1 96 ? 24.610 11.054 -33.64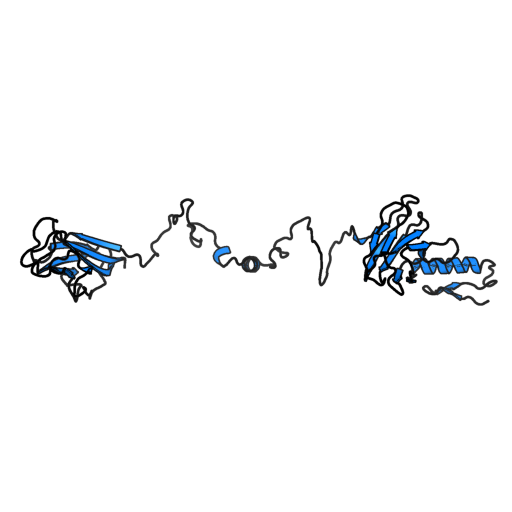4 1.00 98.19 96 LYS A O 1
ATOM 690 N N . ASN A 1 97 ? 23.058 11.035 -32.009 1.00 98.25 97 ASN A N 1
ATOM 691 C CA . ASN A 1 97 ? 22.733 12.455 -32.099 1.00 98.25 97 ASN A CA 1
ATOM 692 C C . ASN A 1 97 ? 23.557 13.253 -31.077 1.00 98.25 97 ASN A C 1
ATOM 694 O O . ASN A 1 97 ? 23.350 13.119 -29.868 1.00 98.25 97 ASN A O 1
ATOM 698 N N . SER A 1 98 ? 24.457 14.097 -31.576 1.00 97.69 98 SER A N 1
ATOM 699 C CA . SER A 1 98 ? 25.274 15.031 -30.796 1.00 97.69 98 SER A CA 1
ATOM 700 C C . SER A 1 98 ? 25.166 16.465 -31.338 1.00 97.69 98 SER A C 1
ATOM 702 O O . SER A 1 98 ? 26.131 17.226 -31.267 1.00 97.69 98 SER A O 1
ATOM 704 N N . LEU A 1 99 ? 24.018 16.842 -31.915 1.00 97.81 99 LEU A N 1
ATOM 705 C CA . LEU A 1 99 ? 23.788 18.207 -32.397 1.00 97.81 99 LEU A CA 1
ATOM 706 C C . LEU A 1 99 ? 23.818 19.225 -31.245 1.00 97.81 99 LEU A C 1
ATOM 708 O O . LEU A 1 99 ? 23.450 18.918 -30.110 1.00 97.81 99 LEU A O 1
ATOM 712 N N . ALA A 1 100 ? 24.216 20.462 -31.527 1.00 95.69 100 ALA A N 1
ATOM 713 C CA . ALA A 1 100 ? 24.050 21.560 -30.577 1.00 95.69 100 ALA A CA 1
ATOM 714 C C . ALA A 1 100 ? 22.566 21.978 -30.464 1.00 95.69 100 ALA A C 1
ATOM 716 O O . ALA A 1 100 ? 21.727 21.565 -31.261 1.00 95.69 100 ALA A O 1
ATOM 717 N N . GLY A 1 101 ? 22.221 22.797 -29.463 1.00 94.56 101 GLY A N 1
ATOM 718 C CA . GLY A 1 101 ? 20.881 23.401 -29.355 1.00 94.56 101 GLY A CA 1
ATOM 719 C C . GLY A 1 101 ? 19.747 22.451 -28.944 1.00 94.56 101 GLY A C 1
ATOM 720 O O . GLY A 1 101 ? 18.582 22.807 -29.087 1.00 94.56 101 GLY A O 1
ATOM 721 N N . SER A 1 102 ? 20.062 21.256 -28.425 1.00 95.12 102 SER A N 1
ATOM 722 C CA . SER A 1 102 ? 19.077 20.214 -28.072 1.00 95.12 102 SER A CA 1
ATOM 723 C C . SER A 1 102 ? 18.184 19.777 -29.244 1.00 95.12 102 SER A C 1
ATOM 725 O O . SER A 1 102 ? 17.025 19.419 -29.043 1.00 95.12 102 SER A O 1
ATOM 727 N N . ARG A 1 103 ? 18.721 19.796 -30.472 1.00 97.50 103 ARG A N 1
ATOM 728 C CA . ARG A 1 103 ? 17.988 19.432 -31.693 1.00 97.50 103 ARG A CA 1
ATOM 729 C C . ARG A 1 103 ? 17.879 17.927 -31.888 1.00 97.50 103 ARG A C 1
ATOM 731 O O . ARG A 1 103 ? 18.800 17.170 -31.555 1.00 97.50 103 ARG A O 1
ATOM 738 N N . ASN A 1 104 ? 16.758 17.503 -32.458 1.00 98.12 104 ASN A N 1
ATOM 739 C CA . ASN A 1 104 ? 16.527 16.121 -32.852 1.00 98.12 104 ASN A CA 1
ATOM 740 C C . ASN A 1 104 ? 17.086 15.850 -34.253 1.00 98.12 104 ASN A C 1
ATOM 742 O O . ASN A 1 104 ? 17.194 16.751 -35.085 1.00 98.12 104 ASN A O 1
ATOM 746 N N . LEU A 1 105 ? 17.394 14.582 -34.515 1.00 98.50 105 LEU A N 1
ATOM 747 C CA . LEU A 1 105 ? 17.573 14.065 -35.869 1.00 98.50 105 LEU A CA 1
ATOM 748 C C . LEU A 1 105 ? 16.292 13.368 -36.296 1.00 98.50 105 LEU A C 1
ATOM 750 O O . LEU A 1 105 ? 15.742 12.595 -35.516 1.00 98.50 105 LEU A O 1
ATOM 754 N N . ILE A 1 106 ? 15.860 13.594 -37.530 1.00 98.50 106 ILE A N 1
ATOM 755 C CA . ILE A 1 106 ? 14.693 12.946 -38.127 1.00 98.50 106 ILE A CA 1
ATOM 756 C C . ILE A 1 106 ? 15.177 12.176 -39.352 1.00 98.50 106 ILE A C 1
ATOM 758 O O . ILE A 1 106 ? 15.459 12.771 -40.387 1.00 98.50 106 ILE A O 1
ATOM 762 N N . PHE A 1 107 ? 15.311 10.858 -39.240 1.00 98.56 107 PHE A N 1
ATOM 763 C CA . PHE A 1 107 ? 15.686 10.010 -40.368 1.00 98.56 107 PHE A CA 1
ATOM 764 C C . PHE A 1 107 ? 14.464 9.689 -41.215 1.00 98.56 107 PHE A C 1
ATOM 766 O O . PHE A 1 107 ? 13.445 9.246 -40.684 1.00 98.56 107 PHE A O 1
ATOM 773 N N . SER A 1 108 ? 14.602 9.890 -42.522 1.00 98.12 108 SER A N 1
ATOM 774 C CA . SER A 1 108 ? 13.570 9.633 -43.522 1.00 98.12 108 SER A CA 1
ATOM 775 C C . SER A 1 108 ? 14.140 8.867 -44.711 1.00 98.12 108 SER A C 1
ATOM 777 O O . SER A 1 108 ? 15.303 9.045 -45.076 1.00 98.12 108 SER A O 1
ATOM 779 N N . GLN A 1 109 ? 13.314 8.026 -45.322 1.00 98.00 109 GLN A N 1
ATOM 780 C CA . GLN A 1 109 ? 13.556 7.400 -46.618 1.00 98.00 109 GLN A CA 1
ATOM 781 C C . GLN A 1 109 ? 12.201 7.344 -47.320 1.00 98.00 109 GLN A C 1
ATOM 783 O O . GLN A 1 109 ? 11.226 6.987 -46.676 1.00 98.00 109 GLN A O 1
ATOM 788 N N . GLY A 1 110 ? 12.105 7.725 -48.595 1.00 96.06 110 GLY A N 1
ATOM 789 C CA . GLY A 1 110 ? 10.820 7.716 -49.304 1.00 96.06 110 GLY A CA 1
ATOM 790 C C . GLY A 1 110 ? 9.721 8.544 -48.619 1.00 96.06 110 GLY A C 1
ATOM 791 O O . GLY A 1 110 ? 9.974 9.631 -48.099 1.00 96.06 110 GLY A O 1
ATOM 792 N N . SER A 1 111 ? 8.484 8.044 -48.677 1.00 96.44 111 SER A N 1
ATOM 793 C CA . SER A 1 111 ? 7.284 8.679 -48.103 1.00 96.44 111 SER A CA 1
ATOM 794 C C . SER A 1 111 ? 6.670 7.922 -46.916 1.00 96.44 111 SER A C 1
ATOM 796 O O . SER A 1 111 ? 5.598 8.303 -46.446 1.00 96.44 111 SER A O 1
ATOM 798 N N . GLY A 1 112 ? 7.313 6.848 -46.450 1.00 95.81 112 GLY A N 1
ATOM 799 C CA . GLY A 1 112 ? 6.863 6.051 -45.311 1.00 95.81 112 GLY A CA 1
ATOM 800 C C . GLY A 1 112 ? 7.220 6.673 -43.958 1.00 95.81 112 GLY A C 1
ATOM 801 O O . GLY A 1 112 ? 7.364 7.887 -43.812 1.00 95.81 112 GLY A O 1
ATOM 802 N N . SER A 1 113 ? 7.308 5.832 -42.927 1.00 97.38 113 SER A N 1
ATOM 803 C CA . SER A 1 113 ? 7.573 6.277 -41.554 1.00 97.38 113 SER A CA 1
ATOM 804 C C . SER A 1 113 ? 8.991 6.825 -41.363 1.00 97.38 113 SER A C 1
ATOM 806 O O . SER A 1 113 ? 9.944 6.347 -41.973 1.00 97.38 113 SER A O 1
ATOM 808 N N . ASN A 1 114 ? 9.122 7.795 -40.455 1.00 97.88 114 ASN A N 1
ATOM 809 C CA . ASN A 1 114 ? 10.391 8.407 -40.061 1.00 97.88 114 ASN A CA 1
ATOM 810 C C . ASN A 1 114 ? 10.760 8.026 -38.623 1.00 97.88 114 ASN A C 1
ATOM 812 O O . ASN A 1 114 ? 9.882 7.776 -37.793 1.00 97.88 114 ASN A O 1
ATOM 816 N N . VAL A 1 115 ? 12.052 8.084 -38.294 1.00 98.44 115 VAL A N 1
ATOM 817 C CA . VAL A 1 115 ? 12.544 7.909 -36.918 1.00 98.44 115 VAL A CA 1
ATOM 818 C C . VAL A 1 115 ? 13.138 9.202 -36.393 1.00 98.44 115 VAL A C 1
ATOM 820 O O . VAL A 1 115 ? 14.089 9.733 -36.963 1.00 98.44 115 VAL A O 1
ATOM 823 N N . THR A 1 116 ? 12.642 9.651 -35.244 1.00 98.12 116 THR A N 1
ATOM 824 C CA . THR A 1 116 ? 13.221 10.776 -34.507 1.00 98.12 116 THR A CA 1
ATOM 825 C C . THR A 1 116 ? 14.173 10.275 -33.424 1.00 98.12 116 THR A C 1
ATOM 827 O O . THR A 1 116 ? 13.783 9.504 -32.549 1.00 98.12 116 THR A O 1
ATOM 830 N N . ILE A 1 117 ? 15.418 10.748 -33.440 1.00 97.94 117 ILE A N 1
ATOM 831 C CA . ILE A 1 117 ? 16.428 10.475 -32.414 1.00 97.94 117 ILE A CA 1
ATOM 832 C C . ILE A 1 117 ? 16.676 11.766 -31.642 1.00 97.94 117 ILE A C 1
ATOM 834 O O . ILE A 1 117 ? 17.222 12.735 -32.179 1.00 97.94 117 ILE A O 1
ATOM 838 N N . ALA A 1 118 ? 16.284 11.771 -30.369 1.00 97.56 118 ALA A N 1
ATOM 839 C CA . ALA A 1 118 ? 16.440 12.937 -29.510 1.00 97.56 118 ALA A CA 1
ATOM 840 C C . ALA A 1 118 ? 17.912 13.292 -29.257 1.00 97.56 118 ALA A C 1
ATOM 842 O O . ALA A 1 118 ? 18.804 12.441 -29.337 1.00 97.56 118 ALA A O 1
ATOM 843 N N . ASN A 1 119 ? 18.163 14.556 -28.920 1.00 97.50 119 ASN A N 1
ATOM 844 C CA . ASN A 1 119 ? 19.509 15.035 -28.635 1.00 97.50 119 ASN A CA 1
ATOM 845 C C . ASN A 1 119 ? 20.220 14.207 -27.551 1.00 97.50 119 ASN A C 1
ATOM 847 O O . ASN A 1 119 ? 19.625 13.814 -26.544 1.00 97.50 119 ASN A O 1
ATOM 851 N N . GLY A 1 120 ? 21.500 13.909 -27.771 1.00 96.56 120 GLY A N 1
ATOM 852 C CA . GLY A 1 120 ? 22.313 13.118 -26.853 1.00 96.56 120 GLY A CA 1
ATOM 853 C C . GLY A 1 120 ? 21.950 11.631 -26.809 1.00 96.56 120 GLY A C 1
ATOM 854 O O . GLY A 1 120 ? 22.606 10.874 -26.087 1.00 96.56 120 GLY A O 1
ATOM 855 N N . LYS A 1 121 ? 20.950 11.166 -27.566 1.00 96.50 121 LYS A N 1
ATOM 856 C CA . LYS A 1 121 ? 20.562 9.750 -27.626 1.00 96.50 121 LYS A CA 1
ATOM 857 C C . LYS A 1 121 ? 21.252 9.025 -28.777 1.00 96.50 121 LYS A C 1
ATOM 859 O O . LYS A 1 121 ? 21.738 9.638 -29.728 1.00 96.50 121 LYS A O 1
ATOM 864 N N . SER A 1 122 ? 21.308 7.706 -28.643 1.00 96.25 122 SER A N 1
ATOM 865 C CA . SER A 1 122 ? 21.717 6.795 -29.706 1.00 96.25 122 SER A CA 1
ATOM 866 C C . SER A 1 122 ? 20.535 5.912 -30.078 1.00 96.25 122 SER A C 1
ATOM 868 O O . SER A 1 122 ? 19.722 5.591 -29.211 1.00 96.25 122 SER A O 1
ATOM 870 N N . ALA A 1 123 ? 20.455 5.503 -31.336 1.00 97.31 123 ALA A N 1
ATOM 871 C CA . ALA A 1 123 ? 19.476 4.526 -31.793 1.00 97.31 123 ALA A CA 1
ATOM 872 C C . ALA A 1 123 ? 20.102 3.597 -32.830 1.00 97.31 123 ALA A C 1
ATOM 874 O O . ALA A 1 123 ? 21.066 3.969 -33.502 1.00 97.31 123 ALA A O 1
ATOM 875 N N . ILE A 1 124 ? 19.528 2.405 -32.966 1.00 97.44 124 ILE A N 1
ATOM 876 C CA . ILE A 1 124 ? 19.768 1.551 -34.124 1.00 97.44 124 ILE A CA 1
ATOM 877 C C . ILE A 1 124 ? 18.525 1.652 -34.992 1.00 97.44 124 ILE A C 1
ATOM 879 O O . ILE A 1 124 ? 17.418 1.350 -34.544 1.00 97.44 124 ILE A O 1
ATOM 883 N N . ILE A 1 125 ? 18.714 2.121 -36.216 1.00 97.75 125 ILE A N 1
ATOM 884 C CA . ILE A 1 125 ? 17.637 2.303 -37.181 1.00 97.75 125 ILE A CA 1
ATOM 885 C C . ILE A 1 125 ? 17.863 1.397 -38.380 1.00 97.75 125 ILE A C 1
ATOM 887 O O . ILE A 1 125 ? 19.002 1.103 -38.743 1.00 97.75 125 ILE A O 1
ATOM 891 N N . SER A 1 126 ? 16.770 0.984 -39.002 1.00 97.12 126 SER A N 1
ATOM 892 C CA . SER A 1 126 ? 16.770 0.279 -40.277 1.00 97.12 126 SER A CA 1
ATOM 893 C C . SER A 1 126 ? 15.967 1.065 -41.301 1.00 97.12 126 SER A C 1
ATOM 895 O O . SER A 1 126 ? 15.012 1.748 -40.934 1.00 97.12 126 SER A O 1
ATOM 897 N N . SER A 1 127 ? 16.380 0.993 -42.560 1.00 97.31 127 SER A N 1
ATOM 898 C CA . SER A 1 127 ? 15.642 1.512 -43.706 1.00 97.31 127 SER A CA 1
ATOM 899 C C . SER A 1 127 ? 15.308 0.343 -44.628 1.00 97.31 127 SER A C 1
ATOM 901 O O . SER A 1 127 ? 16.174 -0.502 -44.867 1.00 97.31 127 SER A O 1
ATOM 903 N N . ASP A 1 128 ? 14.061 0.256 -45.082 1.00 97.12 128 ASP A N 1
ATOM 904 C CA . ASP A 1 128 ? 13.523 -0.934 -45.759 1.00 97.12 128 ASP A CA 1
ATOM 905 C C . ASP A 1 128 ? 13.712 -0.944 -47.281 1.00 97.12 128 ASP A C 1
ATOM 907 O O . ASP A 1 128 ? 13.380 -1.934 -47.924 1.00 97.12 128 ASP A O 1
ATOM 911 N N . GLY A 1 129 ? 14.219 0.141 -47.875 1.00 97.25 129 GLY A N 1
ATOM 912 C CA . GLY A 1 129 ? 14.457 0.188 -49.314 1.00 97.25 129 GLY A CA 1
ATOM 913 C C . GLY A 1 129 ? 13.186 0.079 -50.169 1.00 97.25 129 GLY A C 1
ATOM 914 O O . GLY A 1 129 ? 13.273 -0.292 -51.336 1.00 97.25 129 GLY A O 1
ATOM 915 N N . GLY A 1 130 ? 11.998 0.393 -49.640 1.00 97.19 130 GLY A N 1
ATOM 916 C CA . GLY A 1 130 ? 10.717 0.277 -50.357 1.00 97.19 130 GLY A CA 1
ATOM 917 C C . GLY A 1 130 ? 10.491 1.281 -51.505 1.00 97.19 130 GLY A C 1
ATOM 918 O O . GLY A 1 130 ? 9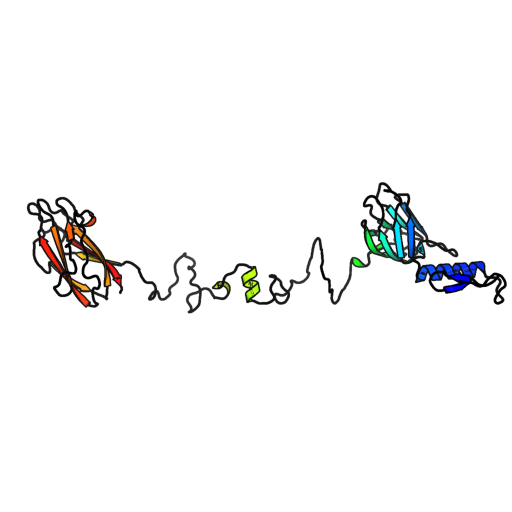.347 1.524 -51.905 1.00 97.19 130 GLY A O 1
ATOM 919 N N . GLY A 1 131 ? 11.544 1.932 -52.003 1.00 96.44 131 GLY A N 1
ATOM 920 C CA . GLY A 1 131 ? 11.477 2.957 -53.039 1.00 96.44 131 GLY A CA 1
ATOM 921 C C . GLY A 1 131 ? 10.617 4.147 -52.630 1.00 96.44 131 GLY A C 1
ATOM 922 O O . GLY A 1 131 ? 10.782 4.730 -51.561 1.00 96.44 131 GLY A O 1
ATOM 923 N N . GLY A 1 132 ? 9.661 4.548 -53.470 1.00 96.06 132 GLY A N 1
ATOM 924 C CA . GLY A 1 132 ? 8.789 5.694 -53.174 1.00 96.06 132 GLY A CA 1
ATOM 925 C C . GLY A 1 132 ? 8.071 5.609 -51.817 1.00 96.06 132 GLY A C 1
ATOM 926 O O . GLY A 1 132 ? 7.811 6.646 -51.206 1.00 96.06 132 GLY A O 1
ATOM 927 N N . SER A 1 133 ? 7.805 4.398 -51.321 1.00 97.06 133 SER A N 1
ATOM 928 C CA . SER A 1 133 ? 7.109 4.129 -50.054 1.00 97.06 133 SER A CA 1
ATOM 929 C C . SER A 1 133 ? 8.026 3.616 -48.947 1.00 97.06 133 SER A C 1
ATOM 931 O O . SER A 1 133 ? 7.520 3.118 -47.944 1.00 97.06 133 SER A O 1
ATOM 933 N N . ALA A 1 134 ? 9.344 3.732 -49.124 1.00 97.94 134 ALA A N 1
ATOM 934 C CA . ALA A 1 134 ? 10.310 3.285 -48.135 1.00 97.94 134 ALA A CA 1
ATOM 935 C C . ALA A 1 134 ? 10.044 3.886 -46.750 1.00 97.94 134 ALA A C 1
ATOM 937 O O . ALA A 1 134 ? 9.449 4.958 -46.632 1.00 97.94 134 ALA A O 1
ATOM 938 N N . SER A 1 135 ? 10.480 3.192 -45.710 1.00 97.62 135 SER A N 1
ATOM 939 C CA . SER A 1 135 ? 10.289 3.584 -44.321 1.00 97.62 135 SER A CA 1
ATOM 940 C C . SER A 1 135 ? 11.559 3.391 -43.500 1.00 97.62 135 SER A C 1
ATOM 942 O O . SER A 1 135 ? 12.424 2.570 -43.814 1.00 97.62 135 SER A O 1
ATOM 944 N N . VAL A 1 136 ? 11.670 4.166 -42.423 1.00 98.31 136 VAL A N 1
ATOM 945 C CA . VAL A 1 136 ? 12.716 4.032 -41.412 1.00 98.31 136 VAL A CA 1
ATOM 946 C C . VAL A 1 136 ? 12.078 3.563 -40.112 1.00 98.31 136 VAL A C 1
ATOM 948 O O . VAL A 1 136 ? 11.092 4.138 -39.651 1.00 98.31 136 VAL A O 1
ATOM 951 N N . THR A 1 137 ? 12.673 2.549 -39.489 1.00 97.44 137 THR A N 1
ATOM 952 C CA . THR A 1 137 ? 12.197 1.966 -38.229 1.00 97.44 137 THR A CA 1
ATOM 953 C C . THR A 1 137 ? 13.301 1.964 -37.180 1.00 97.44 137 THR A C 1
ATOM 955 O O . THR A 1 137 ? 14.443 1.599 -37.466 1.00 97.44 137 THR A O 1
ATOM 958 N N . ASN A 1 138 ? 12.968 2.356 -35.947 1.00 96.88 138 ASN A N 1
ATOM 959 C CA . ASN A 1 138 ? 13.848 2.171 -34.796 1.00 96.88 138 ASN A CA 1
ATOM 960 C C . ASN A 1 138 ? 13.682 0.739 -34.295 1.00 96.88 138 ASN A C 1
ATOM 962 O O . ASN A 1 138 ? 12.586 0.345 -33.902 1.00 96.88 138 ASN A O 1
ATOM 966 N N . ILE A 1 139 ? 14.773 -0.020 -34.282 1.00 94.38 139 ILE A N 1
ATOM 967 C CA . ILE A 1 139 ? 14.747 -1.445 -33.936 1.00 94.38 139 ILE A CA 1
ATOM 968 C C . ILE A 1 139 ? 14.314 -1.658 -32.475 1.00 94.38 139 ILE A C 1
ATOM 970 O O . ILE A 1 139 ? 13.774 -2.704 -32.136 1.00 94.38 139 ILE A O 1
ATOM 974 N N . PHE A 1 140 ? 14.486 -0.655 -31.608 1.00 90.56 140 PHE A N 1
ATOM 975 C CA . PHE A 1 140 ? 14.104 -0.760 -30.199 1.00 90.56 140 PHE A CA 1
ATOM 976 C C . PHE A 1 140 ? 12.621 -0.490 -29.898 1.00 90.56 140 PHE A C 1
ATOM 978 O O . PHE A 1 140 ? 12.247 -0.490 -28.727 1.00 90.56 140 PHE A O 1
ATOM 985 N N . ASN A 1 141 ? 11.777 -0.264 -30.911 1.00 89.69 141 ASN A N 1
ATOM 986 C CA . ASN A 1 141 ? 10.339 -0.082 -30.692 1.00 89.69 141 ASN A CA 1
ATOM 987 C C . ASN A 1 141 ? 9.634 -1.393 -30.302 1.00 89.69 141 ASN A C 1
ATOM 989 O O . ASN A 1 141 ? 8.749 -1.360 -29.452 1.00 89.69 141 ASN A O 1
ATOM 993 N N . ASP A 1 142 ? 10.067 -2.529 -30.857 1.00 84.44 142 ASP A N 1
ATOM 994 C CA . ASP A 1 142 ? 9.421 -3.837 -30.687 1.00 84.44 142 ASP A CA 1
ATOM 995 C C . ASP A 1 142 ? 10.468 -4.914 -30.365 1.00 84.44 142 ASP A C 1
ATOM 997 O O . ASP A 1 142 ? 10.840 -5.736 -31.202 1.00 84.44 142 ASP A O 1
ATOM 1001 N N . VAL A 1 143 ? 10.997 -4.882 -29.138 1.00 89.75 143 VAL A N 1
ATOM 1002 C CA . VAL A 1 143 ? 12.040 -5.820 -28.695 1.00 89.75 143 VAL A CA 1
ATOM 1003 C C . VAL A 1 143 ? 11.438 -6.927 -27.843 1.00 89.75 143 VAL A C 1
ATOM 1005 O O . VAL A 1 143 ? 10.888 -6.667 -26.773 1.00 89.75 143 VAL A O 1
ATOM 1008 N N . GLU A 1 144 ? 11.631 -8.175 -28.261 1.00 91.56 144 GLU A N 1
ATOM 1009 C CA . GLU A 1 144 ? 11.435 -9.334 -27.395 1.00 91.56 144 GLU A CA 1
ATOM 1010 C C . GLU A 1 144 ? 12.733 -9.635 -26.631 1.00 91.56 144 GLU A C 1
ATOM 1012 O O . GLU A 1 144 ? 13.796 -9.825 -27.222 1.00 91.56 144 GLU A O 1
ATOM 1017 N N . LEU A 1 145 ? 12.654 -9.663 -25.299 1.00 89.38 145 LEU A N 1
ATOM 1018 C CA . LEU A 1 145 ? 13.767 -10.013 -24.417 1.00 89.38 145 LEU A CA 1
ATOM 1019 C C . LEU A 1 145 ? 13.342 -11.165 -23.507 1.00 89.38 145 LEU A C 1
ATOM 1021 O O . LEU A 1 145 ? 12.373 -11.038 -22.764 1.00 89.38 145 LEU A O 1
ATOM 1025 N N . ASN A 1 146 ? 14.109 -12.258 -23.481 1.00 91.12 146 ASN A N 1
ATOM 1026 C CA . ASN A 1 146 ? 13.889 -13.341 -22.514 1.00 91.12 146 ASN A CA 1
ATOM 1027 C C . ASN A 1 146 ? 14.165 -12.890 -21.069 1.00 91.12 146 ASN A C 1
ATOM 1029 O O . ASN A 1 146 ? 13.506 -13.341 -20.135 1.00 91.12 146 ASN A O 1
ATOM 1033 N N . SER A 1 147 ? 15.155 -12.012 -20.879 1.00 89.44 147 SER A N 1
ATOM 1034 C CA . SER A 1 147 ? 15.506 -11.430 -19.581 1.00 89.44 147 SER A CA 1
ATOM 1035 C C . SER A 1 147 ? 16.256 -10.112 -19.758 1.00 89.44 147 SER A C 1
ATOM 1037 O O . SER A 1 147 ? 17.139 -10.021 -20.611 1.00 89.44 147 SER A O 1
ATOM 1039 N N . LEU A 1 148 ? 15.967 -9.127 -18.905 1.00 89.56 148 LEU A N 1
ATOM 1040 C CA . LEU A 1 148 ? 16.708 -7.869 -18.815 1.00 89.56 148 LEU A CA 1
ATOM 1041 C C . LEU A 1 148 ? 17.286 -7.712 -17.404 1.00 89.56 148 LEU A C 1
ATOM 1043 O O . LEU A 1 148 ? 16.537 -7.618 -16.434 1.00 89.56 148 LEU A O 1
ATOM 1047 N N . THR A 1 149 ? 18.613 -7.628 -17.298 1.00 91.12 149 THR A N 1
ATOM 1048 C CA . THR A 1 149 ? 19.312 -7.281 -16.053 1.00 91.12 149 THR A CA 1
ATOM 1049 C C . THR A 1 149 ? 19.854 -5.864 -16.185 1.00 91.12 149 THR A C 1
ATOM 1051 O O . THR A 1 149 ? 20.797 -5.632 -16.938 1.00 91.12 149 THR A O 1
ATOM 1054 N N . ALA A 1 150 ? 19.262 -4.910 -15.467 1.00 85.75 150 ALA A N 1
ATOM 1055 C CA . ALA A 1 150 ? 19.677 -3.509 -15.472 1.00 85.75 150 ALA A CA 1
ATOM 1056 C C . ALA A 1 150 ? 19.810 -2.986 -14.037 1.00 85.75 150 ALA A C 1
ATOM 1058 O O . ALA A 1 150 ? 18.954 -3.255 -13.198 1.00 85.75 150 ALA A O 1
ATOM 1059 N N . THR A 1 151 ? 20.862 -2.211 -13.759 1.00 90.44 151 THR A N 1
ATOM 1060 C CA . THR A 1 151 ? 21.056 -1.559 -12.449 1.00 90.44 151 THR A CA 1
ATOM 1061 C C . THR A 1 151 ? 19.942 -0.554 -12.149 1.00 90.44 151 THR A C 1
ATOM 1063 O O . THR A 1 151 ? 19.538 -0.396 -11.000 1.00 90.44 151 THR A O 1
ATOM 1066 N N . SER A 1 152 ? 19.432 0.122 -13.182 1.00 83.50 152 SER A N 1
ATOM 1067 C CA . SER A 1 152 ? 18.262 0.991 -13.102 1.00 83.50 152 SER A CA 1
ATOM 1068 C C . SER A 1 152 ? 17.506 1.003 -14.430 1.00 83.50 152 SER A C 1
ATOM 1070 O O . SER A 1 152 ? 18.106 0.963 -15.505 1.00 83.50 152 SER A O 1
ATOM 1072 N N . LEU A 1 153 ? 16.177 1.069 -14.345 1.00 86.00 153 LEU A N 1
ATOM 1073 C CA . LEU A 1 153 ? 15.291 1.325 -15.476 1.00 86.00 153 LEU A CA 1
ATOM 1074 C C . LEU A 1 153 ? 14.502 2.597 -15.171 1.00 86.00 153 LEU A C 1
ATOM 1076 O O . LEU A 1 153 ? 13.708 2.633 -14.234 1.00 86.00 153 LEU A O 1
ATOM 1080 N N . THR A 1 154 ? 14.739 3.651 -15.944 1.00 84.19 154 THR A N 1
ATOM 1081 C CA . THR A 1 154 ? 13.958 4.887 -15.884 1.00 84.19 154 THR A CA 1
ATOM 1082 C C . THR A 1 154 ? 12.969 4.896 -17.044 1.00 84.19 154 THR A C 1
ATOM 1084 O O . THR A 1 154 ? 13.357 4.969 -18.206 1.00 84.19 154 THR A O 1
ATOM 1087 N N . SER A 1 155 ? 11.676 4.799 -16.739 1.00 82.06 155 SER A N 1
ATOM 1088 C CA . SER A 1 155 ? 10.602 4.788 -17.736 1.00 82.06 155 SER A CA 1
ATOM 1089 C C . SER A 1 155 ? 9.556 5.846 -17.404 1.00 82.06 155 SER A C 1
ATOM 1091 O O . SER A 1 155 ? 9.093 5.906 -16.266 1.00 82.06 155 SER A O 1
ATOM 1093 N N . ASN A 1 156 ? 9.130 6.636 -18.393 1.00 80.38 156 ASN A N 1
ATOM 1094 C CA . ASN A 1 156 ? 7.997 7.557 -18.235 1.00 80.38 156 ASN A CA 1
ATOM 1095 C C . ASN A 1 156 ? 6.687 6.812 -17.927 1.00 80.38 156 ASN A C 1
ATOM 1097 O O . ASN A 1 156 ? 5.833 7.338 -17.222 1.00 80.38 156 ASN A O 1
ATOM 1101 N N . SER A 1 157 ? 6.539 5.596 -18.458 1.00 81.12 157 SER A N 1
ATOM 1102 C CA . SER A 1 157 ? 5.438 4.677 -18.177 1.00 81.12 157 SER A CA 1
ATOM 1103 C C . SER A 1 157 ? 5.940 3.239 -18.297 1.00 81.12 157 SER A C 1
ATOM 1105 O O . SER A 1 157 ? 6.722 2.937 -19.199 1.00 81.12 157 SER A O 1
ATOM 1107 N N . LEU A 1 158 ? 5.491 2.367 -17.394 1.00 83.44 158 LEU A N 1
ATOM 1108 C CA . LEU A 1 158 ? 5.714 0.926 -17.452 1.00 83.44 158 LEU A CA 1
ATOM 1109 C C . LEU A 1 158 ? 4.347 0.240 -17.492 1.00 83.44 158 LEU A C 1
ATOM 1111 O O . LEU A 1 158 ? 3.629 0.221 -16.494 1.00 83.44 158 LEU A O 1
ATOM 1115 N N . THR A 1 159 ? 3.983 -0.308 -18.650 1.00 82.62 159 THR A N 1
ATOM 1116 C CA . THR A 1 159 ? 2.758 -1.101 -18.811 1.00 82.62 159 THR A CA 1
ATOM 1117 C C . THR A 1 159 ? 3.131 -2.573 -18.796 1.00 82.62 159 THR A C 1
ATOM 1119 O O . THR A 1 159 ? 3.885 -3.021 -19.656 1.00 82.62 159 THR A O 1
ATOM 1122 N N . LEU A 1 160 ? 2.614 -3.329 -17.829 1.00 81.81 160 LEU A N 1
ATOM 1123 C CA . LEU A 1 160 ? 2.760 -4.779 -17.810 1.00 81.81 160 LEU A CA 1
ATOM 1124 C C . LEU A 1 160 ? 1.478 -5.419 -18.342 1.00 81.81 160 LEU A C 1
ATOM 1126 O O . LEU A 1 160 ? 0.394 -5.154 -17.826 1.00 81.81 160 LEU A O 1
ATOM 1130 N N . SER A 1 161 ? 1.603 -6.289 -19.344 1.00 77.69 161 SER A N 1
ATOM 1131 C CA . SER A 1 161 ? 0.485 -7.090 -19.861 1.00 77.69 161 SER A CA 1
ATOM 1132 C C . SER A 1 161 ? -0.018 -8.122 -18.843 1.00 77.69 161 SER A C 1
ATOM 1134 O O . SER A 1 161 ? -1.169 -8.546 -18.904 1.00 77.69 161 SER A O 1
ATOM 1136 N N . THR A 1 162 ? 0.823 -8.486 -17.870 1.00 69.44 162 THR A N 1
ATOM 1137 C CA . THR A 1 162 ? 0.491 -9.343 -16.727 1.00 69.44 162 THR A CA 1
ATOM 1138 C C . THR A 1 162 ? 1.019 -8.728 -15.434 1.00 69.44 162 THR A C 1
ATOM 1140 O O . THR A 1 162 ? 2.159 -8.270 -15.389 1.00 69.44 162 THR A O 1
ATOM 1143 N N . SER A 1 163 ? 0.232 -8.754 -14.359 1.00 68.31 163 SER A N 1
ATOM 1144 C CA . SER A 1 163 ? 0.663 -8.256 -13.047 1.00 68.31 163 SER A CA 1
ATOM 1145 C C . SER A 1 163 ? 1.921 -8.969 -12.537 1.00 68.31 163 SER A C 1
ATOM 1147 O O . SER A 1 163 ? 2.026 -10.191 -12.658 1.00 68.31 163 SER A O 1
ATOM 1149 N N . LEU A 1 164 ? 2.824 -8.230 -11.884 1.00 74.44 164 LEU A N 1
ATOM 1150 C CA . LEU A 1 164 ? 3.950 -8.817 -11.152 1.00 74.44 164 LEU A CA 1
ATOM 1151 C C . LEU A 1 164 ? 3.422 -9.699 -10.007 1.00 74.44 164 LEU A C 1
ATOM 1153 O O . LEU A 1 164 ? 2.667 -9.206 -9.164 1.00 74.44 164 LEU A O 1
ATOM 1157 N N . PRO A 1 165 ? 3.800 -10.988 -9.941 1.00 67.38 165 PRO A N 1
ATOM 1158 C CA . PRO A 1 165 ? 3.386 -11.845 -8.840 1.00 67.38 165 PRO A CA 1
ATOM 1159 C C . PRO A 1 165 ? 3.967 -11.341 -7.511 1.00 67.38 165 PRO A C 1
ATOM 1161 O O . PRO A 1 165 ? 5.014 -10.698 -7.470 1.00 67.38 165 PRO A O 1
ATOM 1164 N N . ILE A 1 166 ? 3.311 -11.673 -6.394 1.00 63.44 166 ILE A N 1
ATOM 1165 C CA . ILE A 1 166 ? 3.712 -11.240 -5.039 1.00 63.44 166 ILE A CA 1
ATOM 1166 C C . ILE A 1 166 ? 5.156 -11.657 -4.710 1.00 63.44 166 ILE A C 1
ATOM 1168 O O . ILE A 1 166 ? 5.897 -10.883 -4.109 1.00 63.44 166 ILE A O 1
ATOM 1172 N N . ALA A 1 167 ? 5.589 -12.838 -5.169 1.00 60.19 167 ALA A N 1
ATOM 1173 C CA . ALA A 1 167 ? 6.971 -13.309 -5.022 1.00 60.19 167 ALA A CA 1
ATOM 1174 C C . ALA A 1 167 ? 8.010 -12.383 -5.690 1.00 60.19 167 ALA A C 1
ATOM 1176 O O . ALA A 1 167 ? 9.187 -12.416 -5.341 1.00 60.19 167 ALA A O 1
ATOM 1177 N N . SER A 1 168 ? 7.562 -11.540 -6.620 1.00 63.81 168 SER A N 1
ATOM 1178 C CA . SER A 1 168 ? 8.358 -10.590 -7.396 1.00 63.81 168 SER A CA 1
ATOM 1179 C C . SER A 1 168 ? 8.067 -9.130 -7.021 1.00 63.81 168 SER A C 1
ATOM 1181 O O . SER A 1 168 ? 8.381 -8.229 -7.792 1.00 63.81 168 SER A O 1
ATOM 1183 N N . GLY A 1 169 ? 7.505 -8.877 -5.830 1.00 63.50 169 GLY A N 1
ATOM 1184 C CA . GLY A 1 169 ? 7.565 -7.554 -5.203 1.00 63.50 169 GLY A CA 1
ATOM 1185 C C . GLY A 1 169 ? 6.443 -6.571 -5.546 1.00 63.50 169 GLY A C 1
ATOM 1186 O O . GLY A 1 169 ? 6.662 -5.368 -5.429 1.00 63.50 169 GLY A O 1
ATOM 1187 N N . GLY A 1 170 ? 5.226 -7.033 -5.852 1.00 69.50 170 GLY A N 1
ATOM 1188 C CA . GLY A 1 170 ? 4.034 -6.171 -6.012 1.00 69.50 170 GLY A CA 1
ATOM 1189 C C . GLY A 1 170 ? 3.641 -5.310 -4.788 1.00 69.50 170 GLY A C 1
ATOM 119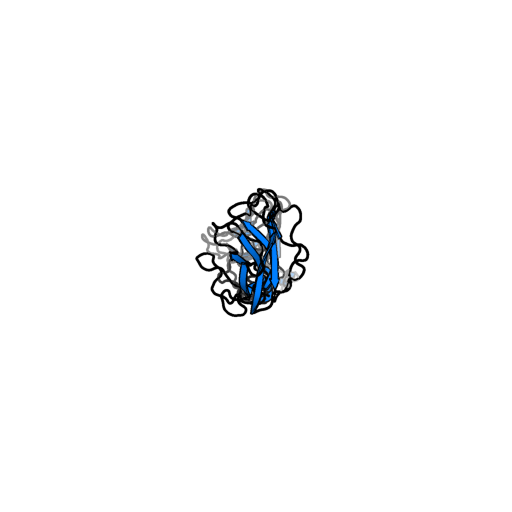0 O O . GLY A 1 170 ? 2.672 -4.563 -4.850 1.00 69.50 170 GLY A O 1
ATOM 1191 N N . THR A 1 171 ? 4.390 -5.386 -3.682 1.00 72.88 171 THR A N 1
ATOM 1192 C CA . THR A 1 171 ? 4.278 -4.541 -2.473 1.00 72.88 171 THR A CA 1
ATOM 1193 C C . THR A 1 171 ? 5.648 -4.050 -1.960 1.00 72.88 171 THR A C 1
ATOM 1195 O O . THR A 1 171 ? 5.770 -3.619 -0.813 1.00 72.88 171 THR A O 1
ATOM 1198 N N . GLY A 1 172 ? 6.719 -4.211 -2.750 1.00 67.12 172 GLY A N 1
ATOM 1199 C CA . GLY A 1 172 ? 8.106 -3.955 -2.335 1.00 67.12 172 GLY A CA 1
ATOM 1200 C C . GLY A 1 172 ? 8.718 -4.995 -1.377 1.00 67.12 172 GLY A C 1
ATOM 1201 O O . GLY A 1 172 ? 9.825 -4.787 -0.890 1.00 67.12 172 GLY A O 1
ATOM 1202 N N . SER A 1 173 ? 8.037 -6.116 -1.096 1.00 67.88 173 SER A N 1
ATOM 1203 C CA . SER A 1 173 ? 8.550 -7.205 -0.247 1.00 67.88 173 SER A CA 1
ATOM 1204 C C . SER A 1 173 ? 8.376 -8.574 -0.907 1.00 67.88 173 SER A C 1
ATOM 1206 O O . SER A 1 173 ? 7.397 -8.795 -1.612 1.00 67.88 173 SER A O 1
ATOM 1208 N N . ASN A 1 174 ? 9.304 -9.500 -0.649 1.00 66.31 174 ASN A N 1
ATOM 1209 C CA . ASN A 1 174 ? 9.277 -10.897 -1.109 1.00 66.31 174 ASN A CA 1
ATOM 1210 C C . ASN A 1 174 ? 8.823 -11.889 -0.015 1.00 66.31 174 ASN A C 1
ATOM 1212 O O . ASN A 1 174 ? 8.896 -13.102 -0.200 1.00 66.31 174 ASN A O 1
ATOM 1216 N N . SER A 1 175 ? 8.352 -11.383 1.130 1.00 73.81 175 SER A N 1
ATOM 1217 C CA . SER A 1 175 ? 7.776 -12.184 2.211 1.00 73.81 175 SER A CA 1
ATOM 1218 C C . SER A 1 175 ? 6.378 -11.679 2.553 1.00 73.81 175 SER A C 1
ATOM 1220 O O . SER A 1 175 ? 6.109 -10.477 2.511 1.00 73.81 175 SER A O 1
ATOM 1222 N N . GLN A 1 176 ? 5.485 -12.584 2.960 1.00 75.88 176 GLN A N 1
ATOM 1223 C CA . GLN A 1 176 ? 4.130 -12.206 3.383 1.00 75.88 176 GLN A CA 1
ATOM 1224 C C . GLN A 1 176 ? 4.159 -11.214 4.561 1.00 75.88 176 GLN A C 1
ATOM 1226 O O . GLN A 1 176 ? 3.324 -10.318 4.635 1.00 75.88 176 GLN A O 1
ATOM 1231 N N . ALA A 1 177 ? 5.134 -11.347 5.468 1.00 79.00 177 ALA A N 1
ATOM 1232 C CA . ALA A 1 177 ? 5.306 -10.443 6.603 1.00 79.00 177 ALA A CA 1
ATOM 1233 C C . ALA A 1 177 ? 5.717 -9.029 6.173 1.00 79.00 177 ALA A C 1
ATOM 1235 O O . ALA A 1 177 ? 5.109 -8.055 6.616 1.00 79.00 177 ALA A O 1
ATOM 1236 N N . GLY A 1 178 ? 6.701 -8.908 5.281 1.00 76.62 178 GLY A N 1
ATOM 1237 C CA . GLY A 1 178 ? 7.139 -7.601 4.803 1.00 76.62 178 GLY A CA 1
ATOM 1238 C C . GLY A 1 178 ? 6.108 -6.923 3.897 1.00 76.62 178 GLY A C 1
ATOM 1239 O O . GLY A 1 178 ? 5.972 -5.708 3.961 1.00 76.62 178 GLY A O 1
ATOM 1240 N N . ALA A 1 179 ? 5.313 -7.682 3.134 1.00 81.50 179 ALA A N 1
ATOM 1241 C CA . ALA A 1 179 ? 4.227 -7.125 2.324 1.00 81.50 179 ALA A CA 1
ATOM 1242 C C . ALA A 1 179 ? 3.158 -6.429 3.182 1.00 81.50 179 ALA A C 1
ATOM 1244 O O . ALA A 1 179 ? 2.731 -5.321 2.863 1.00 81.50 179 ALA A O 1
ATOM 1245 N N . ARG A 1 180 ? 2.774 -7.043 4.311 1.00 82.50 180 ARG A N 1
ATOM 1246 C CA . ARG A 1 180 ? 1.832 -6.443 5.272 1.00 82.50 180 ARG A CA 1
ATOM 1247 C C . ARG A 1 180 ? 2.398 -5.174 5.910 1.00 82.50 180 ARG A C 1
ATOM 1249 O O . ARG A 1 180 ? 1.684 -4.180 6.002 1.00 82.50 180 ARG A O 1
ATOM 1256 N N . ASN A 1 181 ? 3.685 -5.192 6.270 1.00 79.00 181 ASN A N 1
ATOM 1257 C CA . ASN A 1 181 ? 4.367 -4.024 6.828 1.00 79.00 181 ASN A CA 1
ATOM 1258 C C . ASN A 1 181 ? 4.408 -2.847 5.837 1.00 79.00 181 ASN A C 1
ATOM 1260 O O . ASN A 1 181 ? 4.098 -1.725 6.222 1.00 79.00 181 ASN A O 1
ATOM 1264 N N . SER A 1 182 ? 4.718 -3.097 4.558 1.00 78.62 182 SER A N 1
ATOM 1265 C CA . SER A 1 182 ? 4.725 -2.053 3.517 1.00 78.62 182 SER A CA 1
ATOM 1266 C C . SER A 1 182 ? 3.365 -1.377 3.332 1.00 78.62 182 SER A C 1
ATOM 1268 O O . SER A 1 182 ? 3.305 -0.206 2.974 1.00 78.62 182 SER A O 1
ATOM 1270 N N . LEU A 1 183 ? 2.271 -2.101 3.583 1.00 79.56 183 LEU A N 1
ATOM 1271 C CA . LEU A 1 183 ? 0.907 -1.575 3.508 1.00 79.56 183 LEU A CA 1
ATOM 1272 C C . LEU A 1 183 ? 0.451 -0.890 4.813 1.00 79.56 183 LEU A C 1
ATOM 1274 O O . LEU A 1 183 ? -0.692 -0.449 4.896 1.00 79.56 183 LEU A O 1
ATOM 1278 N N . GLY A 1 184 ? 1.304 -0.822 5.845 1.00 80.31 184 GLY A N 1
ATOM 1279 C CA . GLY A 1 184 ? 0.947 -0.287 7.166 1.00 80.31 184 GLY A CA 1
ATOM 1280 C C . GLY A 1 184 ? -0.078 -1.145 7.915 1.00 80.31 184 GLY A C 1
ATOM 1281 O O . GLY A 1 184 ? -0.683 -0.698 8.890 1.00 80.31 184 GLY A O 1
ATOM 1282 N N . LEU A 1 185 ? -0.293 -2.379 7.458 1.00 75.50 185 LEU A N 1
ATOM 1283 C CA . LEU A 1 185 ? -1.235 -3.309 8.054 1.00 75.50 185 LEU A CA 1
ATOM 1284 C C . LEU A 1 185 ? -0.526 -3.960 9.247 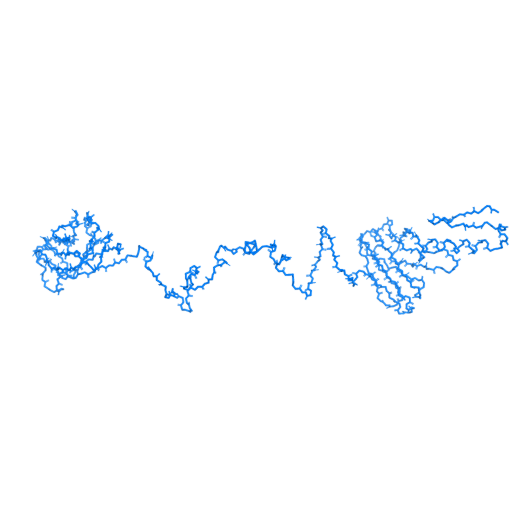1.00 75.50 185 LEU A C 1
ATOM 1286 O O . LEU A 1 185 ? 0.401 -4.752 9.075 1.00 75.50 185 LEU A O 1
ATOM 1290 N N . GLY A 1 186 ? -0.914 -3.566 10.463 1.00 76.62 186 GLY A N 1
ATOM 1291 C CA . GLY A 1 186 ? -0.326 -4.066 11.709 1.00 76.62 186 GLY A CA 1
ATOM 1292 C C . GLY A 1 186 ? -0.496 -5.579 11.910 1.00 76.62 186 GLY A C 1
ATOM 1293 O O . GLY A 1 186 ? -0.958 -6.313 11.038 1.00 76.62 186 GLY A O 1
ATOM 1294 N N . THR A 1 187 ? -0.165 -6.079 13.100 1.00 73.75 187 THR A N 1
ATOM 1295 C CA . THR A 1 187 ? -0.214 -7.524 13.414 1.00 73.75 187 THR A CA 1
ATOM 1296 C C . THR A 1 187 ? -1.603 -8.155 13.253 1.00 73.75 187 THR A C 1
ATOM 1298 O O . THR A 1 187 ? -1.696 -9.349 12.976 1.00 73.75 187 THR A O 1
ATOM 1301 N N . ALA A 1 188 ? -2.675 -7.358 13.337 1.00 74.44 188 ALA A N 1
ATOM 1302 C CA . ALA A 1 188 ? -4.051 -7.791 13.087 1.00 74.44 188 ALA A CA 1
ATOM 1303 C C . ALA A 1 188 ? -4.283 -8.309 11.656 1.00 74.44 188 ALA A C 1
ATOM 1305 O O . ALA A 1 188 ? -5.184 -9.106 11.436 1.00 74.44 188 ALA A O 1
ATOM 1306 N N . ALA A 1 189 ? -3.443 -7.924 10.693 1.00 81.12 189 ALA A N 1
ATOM 1307 C CA . ALA A 1 189 ? -3.570 -8.308 9.287 1.00 81.12 189 ALA A CA 1
ATOM 1308 C C . ALA A 1 189 ? -3.334 -9.803 9.001 1.00 81.12 189 ALA A C 1
ATOM 1310 O O . ALA A 1 189 ? -3.425 -10.232 7.853 1.00 81.12 189 ALA A O 1
ATOM 1311 N N . VAL A 1 190 ? -2.969 -10.583 10.022 1.00 82.94 190 VAL A N 1
ATOM 1312 C CA . VAL A 1 190 ? -2.793 -12.043 9.939 1.00 82.94 190 VAL A CA 1
ATOM 1313 C C . VAL A 1 190 ? -3.963 -12.792 10.577 1.00 82.94 190 VAL A C 1
ATOM 1315 O O . VAL A 1 190 ? -4.117 -13.990 10.358 1.00 82.94 190 VAL A O 1
ATOM 1318 N N . LEU A 1 191 ? -4.774 -12.107 11.382 1.00 87.44 191 LEU A N 1
ATOM 1319 C CA . LEU A 1 191 ? -5.888 -12.714 12.094 1.00 87.44 191 LEU A CA 1
ATOM 1320 C C . LEU A 1 191 ? -7.162 -12.599 11.256 1.00 87.44 191 LEU A C 1
ATOM 1322 O O . LEU A 1 191 ? -7.400 -11.586 10.598 1.00 87.44 191 LEU A O 1
ATOM 1326 N N . ASN A 1 192 ? -8.001 -13.630 11.310 1.00 90.38 192 ASN A N 1
ATOM 1327 C CA . ASN A 1 192 ? -9.342 -13.553 10.739 1.00 90.38 192 ASN A CA 1
ATOM 1328 C C . ASN A 1 192 ? -10.228 -12.652 11.612 1.00 90.38 192 ASN A C 1
ATOM 1330 O O . ASN A 1 192 ? -9.991 -12.508 12.814 1.00 90.38 192 ASN A O 1
ATOM 1334 N N . THR A 1 193 ? -11.285 -12.083 11.035 1.00 91.06 193 THR A N 1
ATOM 1335 C CA . THR A 1 193 ? -12.366 -11.472 11.819 1.00 91.06 193 THR A CA 1
ATOM 1336 C C . THR A 1 193 ? -13.432 -12.515 12.159 1.00 91.06 193 THR A C 1
ATOM 1338 O O . THR A 1 193 ? -13.617 -13.500 11.442 1.00 91.06 193 THR A O 1
ATOM 1341 N N . GLY A 1 194 ? -14.115 -12.349 13.293 1.00 91.81 194 GLY A N 1
ATOM 1342 C CA . GLY A 1 194 ? -15.221 -13.218 13.711 1.00 91.81 194 GLY A CA 1
ATOM 1343 C C . GLY A 1 194 ? -15.190 -13.565 15.197 1.00 91.81 194 GLY A C 1
ATOM 1344 O O . GLY A 1 194 ? -14.497 -12.922 15.977 1.00 91.81 194 GLY A O 1
ATOM 1345 N N . THR A 1 195 ? -15.953 -14.588 15.583 1.00 92.94 195 THR A N 1
ATOM 1346 C CA . THR A 1 195 ? -16.166 -14.983 16.990 1.00 92.94 195 THR A CA 1
ATOM 1347 C C . THR A 1 195 ? -15.389 -16.231 17.421 1.00 92.94 195 THR A C 1
ATOM 1349 O O . THR A 1 195 ? -15.509 -16.666 18.562 1.00 92.94 195 THR A O 1
ATOM 1352 N N . SER A 1 196 ? -14.595 -16.832 16.527 1.00 93.00 196 SER A N 1
ATOM 1353 C CA . SER A 1 196 ? -13.716 -17.957 16.876 1.00 93.00 196 SER A CA 1
ATOM 1354 C C . SER A 1 196 ? -12.509 -17.496 17.698 1.00 93.00 196 SER A C 1
ATOM 1356 O O . SER A 1 196 ? -12.103 -16.337 17.630 1.00 93.00 196 SER A O 1
ATOM 1358 N N . ALA A 1 197 ? -11.901 -18.417 18.450 1.00 91.94 197 ALA A N 1
ATOM 1359 C CA . ALA A 1 197 ? -10.672 -18.135 19.187 1.00 91.94 197 ALA A CA 1
ATOM 1360 C C . ALA A 1 197 ? -9.565 -17.609 18.250 1.00 91.94 197 ALA A C 1
ATOM 1362 O O . ALA A 1 197 ? -9.408 -18.102 17.134 1.00 91.94 197 ALA A O 1
ATOM 1363 N N . ASN A 1 198 ? -8.781 -16.637 18.729 1.00 89.75 198 ASN A N 1
ATOM 1364 C CA . ASN A 1 198 ? -7.721 -15.930 17.991 1.00 89.75 198 ASN A CA 1
ATOM 1365 C C . ASN A 1 198 ? -8.188 -15.024 16.837 1.00 89.75 198 ASN A C 1
ATOM 1367 O O . ASN A 1 198 ? -7.345 -14.481 16.125 1.00 89.75 198 ASN A O 1
ATOM 1371 N N . ASN A 1 199 ? -9.493 -14.811 16.661 1.00 92.00 199 ASN A N 1
ATOM 1372 C CA . ASN A 1 199 ? -9.988 -13.814 15.716 1.00 92.00 199 ASN A CA 1
ATOM 1373 C C . ASN A 1 199 ? -10.058 -12.419 16.347 1.00 92.00 199 ASN A C 1
ATOM 1375 O O . ASN A 1 199 ? -10.224 -12.263 17.558 1.00 92.00 199 ASN A O 1
ATOM 1379 N N . ILE A 1 200 ? -9.998 -11.393 15.499 1.00 91.44 200 ILE A N 1
ATOM 1380 C CA . ILE A 1 200 ? -10.387 -10.037 15.883 1.00 91.44 200 ILE A CA 1
ATOM 1381 C C . ILE A 1 200 ? -11.916 -9.964 15.923 1.00 91.44 200 ILE A C 1
ATOM 1383 O O . ILE A 1 200 ? -12.591 -10.265 14.933 1.00 91.44 200 ILE A O 1
ATOM 1387 N N . VAL A 1 201 ? -12.467 -9.531 17.059 1.00 92.75 201 VAL A N 1
ATOM 1388 C CA . VAL A 1 201 ? -13.905 -9.270 17.189 1.00 92.75 201 VAL A CA 1
ATOM 1389 C C . VAL A 1 201 ? -14.266 -8.050 16.340 1.00 92.75 201 VAL A C 1
ATOM 1391 O O . VAL A 1 201 ? -13.685 -6.977 16.495 1.00 92.75 201 VAL A O 1
ATOM 1394 N N . GLN A 1 202 ? -15.236 -8.217 15.445 1.00 93.06 202 GLN A N 1
ATOM 1395 C CA . GLN A 1 202 ? -15.765 -7.164 14.578 1.00 93.06 202 GLN A CA 1
ATOM 1396 C C . GLN A 1 202 ? -17.241 -6.932 14.909 1.00 93.06 202 GLN A C 1
ATOM 1398 O O . GLN A 1 202 ? -17.938 -7.885 15.247 1.00 93.06 202 GLN A O 1
ATOM 1403 N N . LEU A 1 203 ? -17.721 -5.688 14.792 1.00 94.50 203 LEU A N 1
ATOM 1404 C CA . LEU A 1 203 ? -19.147 -5.386 14.924 1.00 94.50 203 LEU A CA 1
ATOM 1405 C C . LEU A 1 203 ? -19.983 -6.117 13.859 1.00 94.50 203 LEU A C 1
ATOM 1407 O O . LEU A 1 203 ? -19.526 -6.328 12.733 1.00 94.50 203 LEU A O 1
ATOM 1411 N N . ASP A 1 204 ? -21.219 -6.459 14.210 1.00 90.62 204 ASP A N 1
ATOM 1412 C CA . ASP A 1 204 ? -22.202 -6.990 13.270 1.00 90.62 204 ASP A CA 1
ATOM 1413 C C . ASP A 1 204 ? -22.740 -5.905 12.311 1.00 90.62 204 ASP A C 1
ATOM 1415 O O . ASP A 1 204 ? -22.405 -4.719 12.404 1.00 90.62 204 ASP A O 1
ATOM 1419 N N . GLY A 1 205 ? -23.612 -6.304 11.378 1.00 93.38 205 GLY A N 1
ATOM 1420 C CA . GLY A 1 205 ? -24.238 -5.389 10.412 1.00 93.38 205 GLY A CA 1
ATOM 1421 C C . GLY A 1 205 ? -25.133 -4.308 11.036 1.00 93.38 205 GLY A C 1
ATOM 1422 O O . GLY A 1 205 ? -25.596 -3.415 10.331 1.00 93.38 205 GLY A O 1
ATOM 1423 N N . ASN A 1 206 ? -25.372 -4.367 12.347 1.00 95.12 206 ASN A N 1
ATOM 1424 C CA . ASN A 1 206 ? -26.137 -3.403 13.125 1.00 95.12 206 ASN A CA 1
ATOM 1425 C C . ASN A 1 206 ? -25.264 -2.632 14.130 1.00 95.12 206 ASN A C 1
ATOM 1427 O O . ASN A 1 206 ? -25.806 -1.998 15.035 1.00 95.12 206 ASN A O 1
ATOM 1431 N N . ALA A 1 207 ? -23.937 -2.666 13.964 1.00 93.75 207 ALA A N 1
ATOM 1432 C CA . ALA A 1 207 ? -22.964 -2.014 14.834 1.00 93.75 207 ALA A CA 1
ATOM 1433 C C . ALA A 1 207 ? -22.972 -2.519 16.294 1.00 93.75 207 ALA A C 1
ATOM 1435 O O . ALA A 1 207 ? -22.673 -1.759 17.216 1.00 93.75 207 ALA A O 1
ATOM 1436 N N . LYS A 1 208 ? -23.288 -3.801 16.523 1.00 93.69 208 LYS A N 1
ATOM 1437 C CA . LYS A 1 208 ? -23.226 -4.445 17.846 1.00 93.69 208 LYS A CA 1
ATOM 1438 C C . LYS A 1 208 ? -22.028 -5.378 17.961 1.00 93.69 208 LYS A C 1
ATOM 1440 O O . LYS A 1 208 ? -21.575 -5.943 16.971 1.00 93.69 208 LYS A O 1
ATOM 1445 N N . ILE A 1 209 ? -21.541 -5.579 19.186 1.00 92.19 209 ILE A N 1
ATOM 1446 C CA . ILE A 1 209 ? -20.581 -6.652 19.468 1.00 92.19 209 ILE A CA 1
ATOM 1447 C C . ILE A 1 209 ? -21.309 -7.994 19.244 1.00 92.19 209 ILE A C 1
ATOM 1449 O O . ILE A 1 209 ? -22.398 -8.176 19.797 1.00 92.19 209 ILE A O 1
ATOM 1453 N N . PRO A 1 210 ? -20.765 -8.916 18.431 1.00 92.19 210 PRO A N 1
ATOM 1454 C CA . PRO A 1 210 ? -21.375 -10.218 18.191 1.00 92.19 210 PRO A CA 1
ATOM 1455 C C . PRO A 1 210 ? -21.380 -11.062 19.471 1.00 92.19 210 PRO A C 1
ATOM 1457 O O . PRO A 1 210 ? -20.638 -10.787 20.410 1.00 92.19 210 PRO A O 1
ATOM 1460 N N . ALA A 1 211 ? -22.200 -12.116 19.506 1.00 89.62 211 ALA A N 1
ATOM 1461 C CA . ALA A 1 211 ? -22.262 -13.021 20.650 1.00 89.62 211 ALA A CA 1
ATOM 1462 C C . ALA A 1 211 ? -20.919 -13.755 20.840 1.00 89.62 211 ALA A C 1
ATOM 1464 O O . ALA A 1 211 ? -20.616 -14.724 20.143 1.00 89.62 211 ALA A O 1
ATOM 1465 N N . VAL A 1 212 ? -20.119 -13.259 21.781 1.00 92.31 212 VAL A N 1
ATOM 1466 C CA . VAL A 1 212 ? -18.866 -13.843 22.273 1.00 92.31 212 VAL A CA 1
ATOM 1467 C C . VAL A 1 212 ? -18.951 -13.959 23.792 1.00 92.31 212 VAL A C 1
ATOM 1469 O O . VAL A 1 212 ? -19.694 -13.207 24.425 1.00 92.31 212 VAL A O 1
ATOM 1472 N N . ASP A 1 213 ? -18.214 -14.901 24.383 1.00 90.38 213 ASP A N 1
ATOM 1473 C CA . ASP A 1 213 ? -18.117 -14.975 25.842 1.00 90.38 213 ASP A CA 1
ATOM 1474 C C . ASP A 1 213 ? -17.421 -13.714 26.384 1.00 90.38 213 ASP A C 1
ATOM 1476 O O . ASP A 1 213 ? -16.290 -13.399 26.015 1.00 90.38 213 ASP A O 1
ATOM 1480 N N . GLY A 1 214 ? -18.130 -12.984 27.245 1.00 88.38 214 GLY A N 1
ATOM 1481 C CA . GLY A 1 214 ? -17.669 -11.758 27.890 1.00 88.38 214 GLY A CA 1
ATOM 1482 C C . GLY A 1 214 ? -17.096 -11.968 29.293 1.00 88.38 214 GLY A C 1
ATOM 1483 O O . GLY A 1 214 ? -16.857 -10.978 29.977 1.00 88.38 214 GLY A O 1
ATOM 1484 N N . SER A 1 215 ? -16.881 -13.209 29.744 1.00 86.88 215 SER A N 1
ATOM 1485 C CA . SER A 1 215 ? -16.425 -13.542 31.107 1.00 86.88 215 SER A CA 1
ATOM 1486 C C . SER A 1 215 ? -15.124 -12.849 31.543 1.00 86.88 215 SER A C 1
ATOM 1488 O O . SER A 1 215 ? -14.900 -12.655 32.735 1.00 86.88 215 SER A O 1
ATOM 1490 N N . GLN A 1 216 ? -14.281 -12.433 30.593 1.00 88.50 216 GLN A N 1
ATOM 1491 C CA . GLN A 1 216 ? -13.028 -11.710 30.849 1.00 88.50 216 GLN A CA 1
ATOM 1492 C C . GLN A 1 216 ? -13.160 -10.178 30.793 1.00 88.50 216 GLN A C 1
ATOM 1494 O O . GLN A 1 216 ? -12.190 -9.466 31.068 1.00 88.50 216 GLN A O 1
ATOM 1499 N N . ILE A 1 217 ? -14.331 -9.647 30.432 1.00 87.50 217 ILE A N 1
ATOM 1500 C CA . ILE A 1 217 ? -14.591 -8.207 30.465 1.00 87.50 217 ILE A CA 1
ATOM 1501 C C . ILE A 1 217 ? -14.783 -7.800 31.927 1.00 87.50 217 ILE A C 1
ATOM 1503 O O . ILE A 1 217 ? -15.833 -8.009 32.526 1.00 87.50 217 ILE A O 1
ATOM 1507 N N . THR A 1 218 ? -13.731 -7.238 32.517 1.00 86.44 218 THR A N 1
ATOM 1508 C CA . THR A 1 218 ? -13.697 -6.825 33.926 1.00 86.44 218 THR A CA 1
ATOM 1509 C C . THR A 1 218 ? -13.984 -5.330 34.087 1.00 86.44 218 THR A C 1
ATOM 1511 O O . THR A 1 218 ? -13.982 -4.568 33.121 1.00 86.44 218 THR A O 1
ATOM 1514 N N . ASN A 1 219 ? -14.203 -4.891 35.332 1.00 86.62 219 ASN A N 1
ATOM 1515 C CA . ASN A 1 219 ? -14.437 -3.485 35.705 1.00 86.62 219 ASN A CA 1
ATOM 1516 C C . ASN A 1 219 ? -15.712 -2.854 35.118 1.00 86.62 219 ASN A C 1
ATOM 1518 O O . ASN A 1 219 ? -15.805 -1.630 35.013 1.00 86.62 219 ASN A O 1
ATOM 1522 N N . ILE A 1 220 ? -16.713 -3.673 34.794 1.00 92.06 220 ILE A N 1
ATOM 1523 C CA . ILE A 1 220 ? -18.074 -3.190 34.565 1.00 92.06 220 ILE A CA 1
ATOM 1524 C C . ILE A 1 220 ? -18.708 -2.910 35.927 1.00 92.06 220 ILE A C 1
ATOM 1526 O O . ILE A 1 220 ? -18.765 -3.793 36.781 1.00 92.06 220 ILE A O 1
ATOM 1530 N N . VAL A 1 221 ? -19.130 -1.661 36.142 1.00 93.94 221 VAL A N 1
ATOM 1531 C CA . VAL A 1 221 ? -19.807 -1.259 37.378 1.00 93.94 221 VAL A CA 1
ATOM 1532 C C . VAL A 1 221 ? -21.278 -1.647 37.292 1.00 93.94 221 VAL A C 1
ATOM 1534 O O . VAL A 1 221 ? -21.985 -1.264 36.360 1.00 93.94 221 VAL A O 1
ATOM 1537 N N . GLU A 1 222 ? -21.733 -2.371 38.299 1.00 94.50 222 GLU A N 1
ATOM 1538 C CA . GLU A 1 222 ? -23.103 -2.803 38.516 1.00 94.50 222 GLU A CA 1
ATOM 1539 C C . GLU A 1 222 ? -23.693 -2.077 39.734 1.00 94.50 222 GLU A C 1
ATOM 1541 O O . GLU A 1 222 ? -22.973 -1.555 40.594 1.00 94.50 222 GLU A O 1
ATOM 1546 N N . ALA A 1 223 ? -25.024 -2.038 39.802 1.00 95.88 223 ALA A N 1
ATOM 1547 C CA . ALA A 1 223 ? -25.760 -1.439 40.906 1.00 95.88 223 ALA A CA 1
ATOM 1548 C C . ALA A 1 223 ? -26.778 -2.434 41.468 1.00 95.88 223 ALA A C 1
ATOM 1550 O O . ALA A 1 223 ? -27.650 -2.911 40.742 1.00 95.88 223 ALA A O 1
ATOM 1551 N N . ILE A 1 224 ? -26.702 -2.688 42.772 1.00 96.62 224 ILE A N 1
ATOM 1552 C CA . ILE A 1 224 ? -27.719 -3.421 43.525 1.00 96.62 224 ILE A CA 1
ATOM 1553 C C . ILE A 1 224 ? -28.532 -2.381 44.295 1.00 96.62 224 ILE A C 1
ATOM 1555 O O . ILE A 1 224 ? -28.012 -1.709 45.184 1.00 96.62 224 ILE A O 1
ATOM 1559 N N . VAL A 1 225 ? -29.803 -2.213 43.927 1.00 97.06 225 VAL A N 1
ATOM 1560 C CA . VAL A 1 225 ? -30.720 -1.268 44.581 1.00 97.06 225 VAL A CA 1
ATOM 1561 C C . VAL A 1 225 ? -31.739 -2.052 45.389 1.00 97.06 225 VAL A C 1
ATOM 1563 O O . VAL A 1 225 ? -32.446 -2.896 44.845 1.00 97.06 225 VAL A O 1
ATOM 1566 N N . VAL A 1 226 ? -31.840 -1.740 46.679 1.00 97.44 226 VAL A N 1
ATOM 1567 C CA . VAL A 1 226 ? -32.740 -2.424 47.609 1.00 97.44 226 VAL A CA 1
ATOM 1568 C C . VAL A 1 226 ? -33.655 -1.408 48.279 1.00 97.44 226 VAL A C 1
ATOM 1570 O O . VAL A 1 226 ? -33.200 -0.392 48.809 1.00 97.44 226 VAL A O 1
ATOM 1573 N N . ALA A 1 227 ? -34.960 -1.679 48.262 1.00 97.81 227 ALA A N 1
ATOM 1574 C CA . ALA A 1 227 ? -35.930 -0.930 49.050 1.00 97.81 227 ALA A CA 1
ATOM 1575 C C . ALA A 1 227 ? -35.867 -1.385 50.516 1.00 97.81 227 ALA A C 1
ATOM 1577 O O . ALA A 1 227 ? -35.975 -2.575 50.809 1.00 97.81 227 ALA A O 1
ATOM 1578 N N . ALA A 1 228 ? -35.705 -0.430 51.429 1.00 97.38 228 ALA A N 1
ATOM 1579 C CA . ALA A 1 228 ? -35.683 -0.658 52.875 1.00 97.38 228 ALA A CA 1
ATOM 1580 C C . ALA A 1 228 ? -36.940 -0.099 53.576 1.00 97.38 228 ALA A C 1
ATOM 1582 O O . ALA A 1 228 ? -36.996 -0.027 54.804 1.00 97.38 228 ALA A O 1
ATOM 1583 N N . SER A 1 229 ? -37.950 0.320 52.800 1.00 97.19 229 SER A N 1
ATOM 1584 C CA . SER A 1 229 ? -39.307 0.623 53.269 1.00 97.19 229 SER A CA 1
ATOM 1585 C C . SER A 1 229 ? -40.337 0.590 52.127 1.00 97.19 229 SER A C 1
ATOM 1587 O O . SER A 1 229 ? -40.006 0.282 50.985 1.00 97.19 229 SER A O 1
ATOM 1589 N N . ASP A 1 230 ? -41.596 0.906 52.437 1.00 95.75 230 ASP A N 1
ATOM 1590 C CA . ASP A 1 230 ? -42.784 0.750 51.581 1.00 95.75 230 ASP A CA 1
ATOM 1591 C C . ASP A 1 230 ? -43.206 2.029 50.822 1.00 95.75 230 ASP A C 1
ATOM 1593 O O . ASP A 1 230 ? -44.375 2.195 50.474 1.00 95.75 230 ASP A O 1
ATOM 1597 N N . GLU A 1 231 ? -42.284 2.976 50.617 1.00 96.62 231 GLU A N 1
ATOM 1598 C CA . GLU A 1 231 ? -42.520 4.287 49.973 1.00 96.62 231 GLU A CA 1
ATOM 1599 C C . GLU A 1 231 ? -43.440 5.272 50.723 1.00 96.62 231 GLU A C 1
ATOM 1601 O O . GLU A 1 231 ? -43.359 6.480 50.486 1.00 96.62 231 GLU A O 1
ATOM 1606 N N . THR A 1 232 ? -44.281 4.808 51.651 1.00 96.44 232 THR A N 1
ATOM 1607 C CA . THR A 1 232 ? -45.445 5.571 52.139 1.00 96.44 232 THR A CA 1
ATOM 1608 C C . THR A 1 232 ? -45.523 5.699 53.657 1.00 96.44 232 THR A C 1
ATOM 1610 O O . THR A 1 232 ? -45.964 6.744 54.159 1.00 96.44 232 THR A O 1
ATOM 1613 N N . SER A 1 233 ? -45.060 4.699 54.398 1.00 97.81 233 SER A N 1
ATOM 1614 C CA . SER A 1 233 ? -44.984 4.724 55.853 1.00 97.81 233 SER A CA 1
ATOM 1615 C C . SER A 1 233 ? -43.780 5.534 56.319 1.00 97.81 233 SER A C 1
ATOM 1617 O O . SER A 1 233 ? -42.748 5.621 55.645 1.00 97.81 233 SER A O 1
ATOM 1619 N N . ASN A 1 234 ? -43.919 6.157 57.491 1.00 98.19 234 ASN A N 1
ATOM 1620 C CA . ASN A 1 234 ? -42.789 6.802 58.152 1.00 98.19 234 ASN A CA 1
ATOM 1621 C C . ASN A 1 234 ? -41.701 5.762 58.426 1.00 98.19 234 ASN A C 1
ATOM 1623 O O . ASN A 1 234 ? -41.992 4.667 58.910 1.00 98.19 234 ASN A O 1
ATOM 1627 N N . LEU A 1 235 ? -40.451 6.123 58.144 1.00 98.50 235 LEU A N 1
ATOM 1628 C CA . LEU A 1 235 ? -39.310 5.319 58.557 1.00 98.50 235 LEU A CA 1
ATOM 1629 C C . LEU A 1 235 ? -39.287 5.208 60.085 1.00 98.50 235 LEU A C 1
ATOM 1631 O O . LEU A 1 235 ? -39.635 6.145 60.803 1.00 98.50 235 LEU A O 1
ATOM 1635 N N . THR A 1 236 ? -38.854 4.056 60.579 1.00 98.31 236 THR A N 1
ATOM 1636 C CA . THR A 1 236 ? -38.581 3.842 62.000 1.00 98.31 236 THR A CA 1
ATOM 1637 C C . THR A 1 236 ? -37.145 3.390 62.143 1.00 98.31 236 THR A C 1
ATOM 1639 O O . THR A 1 236 ? -36.629 2.706 61.254 1.00 98.31 236 THR A O 1
ATOM 1642 N N . THR A 1 237 ? -36.530 3.710 63.277 1.00 98.38 237 THR A N 1
ATOM 1643 C CA . THR A 1 237 ? -35.264 3.084 63.643 1.00 98.38 237 THR A CA 1
ATOM 1644 C C . THR A 1 237 ? -35.449 1.578 63.843 1.00 98.38 237 THR A C 1
ATOM 1646 O O . THR A 1 237 ? -36.572 1.086 64.027 1.00 98.38 237 THR A O 1
ATOM 1649 N N . GLY A 1 238 ? -34.348 0.842 63.752 1.00 97.56 238 GLY A N 1
ATOM 1650 C CA . GLY A 1 238 ? -34.309 -0.602 63.933 1.00 97.56 238 GLY A CA 1
ATOM 1651 C C . GLY A 1 238 ? -33.302 -1.270 63.008 1.00 97.56 238 GLY A C 1
ATOM 1652 O O . GLY A 1 238 ? -32.897 -0.704 61.992 1.00 97.56 238 GLY A O 1
ATOM 1653 N N . THR A 1 239 ? -32.933 -2.491 63.369 1.00 97.12 239 THR A N 1
ATOM 1654 C CA . THR A 1 239 ? -32.053 -3.349 62.578 1.00 97.12 239 THR A CA 1
ATOM 1655 C C . THR A 1 239 ? -32.852 -4.154 61.553 1.00 97.12 239 THR A C 1
ATOM 1657 O O . THR A 1 239 ? -34.071 -4.304 61.689 1.00 97.12 239 THR A O 1
ATOM 1660 N N . ALA A 1 240 ? -32.175 -4.656 60.520 1.00 96.19 240 ALA A N 1
ATOM 1661 C CA . ALA A 1 240 ? -32.722 -5.549 59.502 1.00 96.19 240 ALA A CA 1
ATOM 1662 C C . ALA A 1 240 ? -34.055 -5.060 58.909 1.00 96.19 240 ALA A C 1
ATOM 1664 O O . ALA A 1 240 ? -35.013 -5.816 58.745 1.00 96.19 240 ALA A O 1
ATOM 1665 N N . LYS A 1 241 ? -34.125 -3.765 58.567 1.00 97.38 241 LYS A N 1
ATOM 1666 C CA . LYS A 1 241 ? -35.285 -3.164 57.884 1.00 97.38 241 LYS A CA 1
ATOM 1667 C C . LYS A 1 241 ? -35.537 -3.817 56.527 1.00 97.38 241 LYS A C 1
ATOM 1669 O O . LYS A 1 241 ? -36.674 -3.858 56.066 1.00 97.38 241 LYS A O 1
ATOM 1674 N N . THR A 1 242 ? -34.477 -4.334 55.917 1.00 97.88 242 THR A N 1
ATOM 1675 C CA . THR A 1 242 ? -34.523 -5.330 54.851 1.00 97.88 242 THR A CA 1
ATOM 1676 C C . THR A 1 242 ? -33.304 -6.240 54.973 1.00 97.88 242 THR A C 1
ATOM 1678 O O . THR A 1 242 ? -32.252 -5.799 55.448 1.00 97.88 242 THR A O 1
ATOM 1681 N N . THR A 1 243 ? -33.465 -7.489 54.544 1.00 98.06 243 THR A N 1
ATOM 1682 C CA . THR A 1 243 ? -32.417 -8.512 54.525 1.00 98.06 243 THR A CA 1
ATOM 1683 C C . THR A 1 243 ? -32.410 -9.173 53.158 1.00 98.06 243 THR A C 1
ATOM 1685 O O . THR A 1 243 ? -33.461 -9.571 52.651 1.00 98.06 243 THR A O 1
ATOM 1688 N N . PHE A 1 244 ? -31.232 -9.302 52.558 1.00 98.00 244 PHE A N 1
ATOM 1689 C CA . PHE A 1 244 ? -31.044 -10.016 51.299 1.00 98.00 244 PHE A CA 1
ATOM 1690 C C . PHE A 1 244 ? -29.704 -10.752 51.293 1.00 98.00 244 PHE A C 1
ATOM 1692 O O . PHE A 1 244 ? -28.854 -10.527 52.151 1.00 98.00 244 PHE A O 1
ATOM 1699 N N . ARG A 1 245 ? -29.532 -11.664 50.337 1.00 98.00 245 ARG A N 1
ATOM 1700 C CA . ARG A 1 245 ? -28.291 -12.421 50.151 1.00 98.00 245 ARG A CA 1
ATOM 1701 C C . ARG A 1 245 ? -27.566 -11.905 48.922 1.00 98.00 245 ARG A C 1
ATOM 1703 O O . ARG A 1 245 ? -28.213 -11.641 47.905 1.00 98.00 245 ARG A O 1
ATOM 1710 N N . MET A 1 246 ? -26.248 -11.759 49.009 1.00 97.69 246 MET A N 1
ATOM 1711 C CA . MET A 1 246 ? -25.444 -11.418 47.839 1.00 97.69 246 MET A CA 1
ATOM 1712 C C . MET A 1 246 ? -25.522 -12.552 46.809 1.00 97.69 246 MET A C 1
ATOM 1714 O O . MET A 1 246 ? -25.206 -13.687 47.143 1.00 97.69 246 MET A O 1
ATOM 1718 N N . PRO A 1 247 ? -25.940 -12.285 45.560 1.00 95.31 247 PRO A N 1
ATOM 1719 C CA . PRO A 1 247 ? -26.086 -13.334 44.546 1.00 95.31 247 PRO A CA 1
ATOM 1720 C C . PRO A 1 247 ? -24.747 -13.833 43.971 1.00 95.31 247 PRO A C 1
ATOM 1722 O O . PRO A 1 247 ? -24.731 -14.796 43.206 1.00 95.31 247 PRO A O 1
ATOM 1725 N N . TYR A 1 248 ? -23.663 -13.104 44.239 1.00 94.88 248 TYR A N 1
ATOM 1726 C CA . TYR A 1 248 ? -22.276 -13.403 43.894 1.00 94.88 248 TYR A CA 1
ATOM 1727 C C . TYR A 1 248 ? -21.359 -12.484 44.708 1.00 94.88 248 TYR A C 1
ATOM 1729 O O . TYR A 1 248 ? -21.798 -11.435 45.188 1.00 94.88 248 TYR A O 1
ATOM 1737 N N . ALA A 1 249 ? -20.077 -12.842 44.810 1.00 96.12 249 ALA A N 1
ATOM 1738 C CA . ALA A 1 249 ? -19.073 -11.986 45.434 1.00 96.12 249 ALA A CA 1
ATOM 1739 C C . ALA A 1 249 ? -18.985 -10.624 44.721 1.00 96.12 249 ALA A C 1
ATOM 1741 O O . ALA A 1 249 ? -18.945 -10.550 43.488 1.00 96.12 249 ALA A O 1
ATOM 1742 N N . PHE A 1 250 ? -18.955 -9.539 45.491 1.00 96.62 250 PHE A N 1
ATOM 1743 C CA . PHE A 1 250 ? -19.090 -8.179 44.982 1.00 96.62 250 PHE A CA 1
ATOM 1744 C C . PHE A 1 250 ? -18.083 -7.245 45.641 1.00 96.62 250 PHE A C 1
ATOM 1746 O O . PHE A 1 250 ? -18.071 -7.075 46.858 1.00 96.62 250 PHE A O 1
ATOM 1753 N N . THR A 1 251 ? -17.252 -6.602 44.823 1.00 97.06 251 THR A N 1
ATOM 1754 C CA . THR A 1 251 ? -16.351 -5.550 45.297 1.00 97.06 251 THR A CA 1
ATOM 1755 C C . THR A 1 251 ? -17.061 -4.206 45.227 1.00 97.06 251 THR A C 1
ATOM 1757 O O . THR A 1 251 ? -17.278 -3.671 44.136 1.00 97.06 251 THR A O 1
ATOM 1760 N N . LEU A 1 252 ? -17.397 -3.643 46.383 1.00 97.19 252 LEU A N 1
ATOM 1761 C CA . LEU A 1 252 ? -18.005 -2.326 46.508 1.00 97.19 252 LEU A CA 1
ATOM 1762 C C . LEU A 1 252 ? -17.036 -1.210 46.109 1.00 97.19 252 LEU A C 1
ATOM 1764 O O . LEU A 1 252 ? -15.888 -1.146 46.542 1.00 97.19 252 LEU A O 1
ATOM 1768 N N . THR A 1 253 ? -17.551 -0.271 45.326 1.00 97.12 253 THR A N 1
ATOM 1769 C CA . THR A 1 253 ? -16.881 0.981 44.957 1.00 97.12 253 THR A CA 1
ATOM 1770 C C . THR A 1 253 ? -17.644 2.212 45.439 1.00 97.12 253 THR A C 1
ATOM 1772 O O . THR A 1 253 ? -17.125 3.323 45.378 1.00 97.12 253 THR A O 1
ATOM 1775 N N . GLY A 1 254 ? -18.889 2.050 45.890 1.00 97.19 254 GLY A N 1
ATOM 1776 C CA . GLY A 1 254 ? -19.683 3.146 46.425 1.00 97.19 254 GLY A CA 1
ATOM 1777 C C . GLY A 1 254 ? -20.995 2.675 47.033 1.00 97.19 254 GLY A C 1
ATOM 1778 O O . GLY A 1 254 ? -21.535 1.641 46.655 1.00 97.19 254 GLY A O 1
ATOM 1779 N N . VAL A 1 255 ? -21.529 3.473 47.951 1.00 98.38 255 VAL A N 1
ATOM 1780 C CA . VAL A 1 255 ? -22.853 3.265 48.542 1.00 98.38 255 VAL A CA 1
ATOM 1781 C C . VAL A 1 255 ? -23.644 4.567 48.516 1.00 98.38 255 VAL A C 1
ATOM 1783 O O . VAL A 1 255 ? -23.072 5.657 48.593 1.00 98.38 255 VAL A O 1
ATOM 1786 N N . ARG A 1 256 ? -24.964 4.472 48.359 1.00 98.06 256 ARG A N 1
ATOM 1787 C CA . ARG A 1 256 ? -25.879 5.622 48.364 1.00 98.06 256 ARG A CA 1
ATOM 1788 C C . ARG A 1 256 ? -27.191 5.266 49.042 1.00 98.06 256 ARG A C 1
ATOM 1790 O O . ARG A 1 256 ? -27.596 4.109 49.036 1.00 98.06 256 ARG A O 1
ATOM 1797 N N . ALA A 1 257 ? -27.893 6.276 49.535 1.00 98.31 257 ALA A N 1
ATOM 1798 C CA . ALA A 1 257 ? -29.281 6.168 49.949 1.00 98.31 257 ALA A CA 1
ATOM 1799 C C . ALA A 1 257 ? -30.122 7.286 49.327 1.00 98.31 257 ALA A C 1
ATOM 1801 O O . ALA A 1 257 ? -29.635 8.383 49.051 1.00 98.31 257 ALA A O 1
ATOM 1802 N N . SER A 1 258 ? -31.404 7.008 49.120 1.00 98.44 258 SER A N 1
ATOM 1803 C CA . SER A 1 258 ? -32.393 8.013 48.737 1.00 98.44 258 SER A CA 1
ATOM 1804 C C . SER A 1 258 ? -33.719 7.769 49.440 1.00 98.44 258 SER A C 1
ATOM 1806 O O . SER A 1 258 ? -34.034 6.638 49.804 1.00 98.44 258 SER A O 1
ATOM 1808 N N . VAL A 1 259 ? -34.498 8.833 49.616 1.00 98.62 259 VAL A N 1
ATOM 1809 C CA . VAL A 1 259 ? -35.845 8.785 50.187 1.00 98.62 259 VAL A CA 1
ATOM 1810 C C . VAL A 1 259 ? -36.843 9.504 49.291 1.00 98.62 259 VAL A C 1
ATOM 1812 O O . VAL A 1 259 ? -36.534 10.501 48.640 1.00 98.62 259 VAL A O 1
ATOM 1815 N N . THR A 1 260 ? -38.081 9.029 49.287 1.00 98.31 260 THR A N 1
ATOM 1816 C CA . THR A 1 260 ? -39.187 9.680 48.573 1.00 98.31 260 THR A CA 1
ATOM 1817 C C . THR A 1 260 ? -39.669 10.929 49.309 1.00 98.31 260 THR A C 1
ATOM 1819 O O . THR A 1 260 ? -39.928 11.961 48.679 1.00 98.31 260 THR A O 1
ATOM 1822 N N . THR A 1 261 ? -39.724 10.869 50.643 1.00 98.38 261 THR A N 1
ATOM 1823 C CA . THR A 1 261 ? -39.966 12.028 51.519 1.00 98.38 261 THR A CA 1
ATOM 1824 C C . THR A 1 261 ? -38.737 12.262 52.385 1.00 98.38 261 THR A C 1
ATOM 1826 O O . THR A 1 261 ? -38.311 11.344 53.083 1.00 98.38 261 THR A O 1
ATOM 1829 N N . ALA A 1 262 ? -38.187 13.476 52.333 1.00 98.38 262 ALA A N 1
ATOM 1830 C CA . ALA A 1 262 ? -37.005 13.867 53.094 1.00 98.38 262 ALA A CA 1
ATOM 1831 C C . ALA A 1 262 ? -37.241 13.764 54.613 1.00 98.38 262 ALA A C 1
ATOM 1833 O O . ALA A 1 262 ? -38.347 14.092 55.067 1.00 98.38 262 ALA A O 1
ATOM 1834 N N . PRO A 1 263 ? -36.238 13.354 55.411 1.00 98.38 263 PRO A N 1
ATOM 1835 C CA . PRO A 1 263 ? -36.288 13.568 56.849 1.00 98.38 263 PRO A CA 1
ATOM 1836 C C . PRO A 1 263 ? -36.276 15.076 57.138 1.00 98.38 263 PRO A C 1
ATOM 1838 O O . PRO A 1 263 ? -35.702 15.850 56.378 1.00 98.38 263 PRO A O 1
ATOM 1841 N N . THR A 1 264 ? -36.894 15.523 58.229 1.00 98.25 264 THR A N 1
ATOM 1842 C CA . THR A 1 264 ? -36.749 16.915 58.692 1.00 98.25 264 THR A CA 1
ATOM 1843 C C . THR A 1 264 ? -36.482 16.973 60.188 1.00 98.25 264 THR A C 1
ATOM 1845 O O . THR A 1 264 ? -36.859 16.066 60.932 1.00 98.25 264 THR A O 1
ATOM 1848 N N . GLY A 1 265 ? -35.816 18.040 60.630 1.00 96.94 265 GLY A N 1
ATOM 1849 C CA . GLY A 1 265 ? -35.452 18.271 62.031 1.00 96.94 265 GLY A CA 1
ATOM 1850 C C . GLY A 1 265 ? -34.195 17.517 62.480 1.00 96.94 265 GLY A C 1
ATOM 1851 O O . GLY A 1 265 ? -33.533 17.938 63.426 1.00 96.94 265 GLY A O 1
ATOM 1852 N N . SER A 1 266 ? -33.821 16.433 61.798 1.00 97.56 266 SER A N 1
ATOM 1853 C CA . SER A 1 266 ? -32.558 15.699 61.973 1.00 97.56 266 SER A CA 1
ATOM 1854 C C . SER A 1 266 ? -32.211 14.938 60.689 1.00 97.56 266 SER A C 1
ATOM 1856 O O . SER A 1 266 ? -33.069 14.784 59.817 1.00 97.56 266 SER A O 1
ATOM 1858 N N . THR A 1 267 ? -30.964 14.477 60.567 1.00 97.88 267 THR A N 1
ATOM 1859 C CA . THR A 1 267 ? -30.529 13.595 59.474 1.00 97.88 267 THR A CA 1
ATOM 1860 C C . THR A 1 267 ? -31.189 12.219 59.598 1.00 97.88 267 THR A C 1
ATOM 1862 O O . THR A 1 267 ? -31.506 11.761 60.699 1.00 97.88 267 THR A O 1
ATOM 1865 N N . LEU A 1 268 ? -31.372 11.539 58.471 1.00 98.50 268 LEU A N 1
ATOM 1866 C CA . LEU A 1 268 ? -31.572 10.089 58.441 1.00 98.50 268 LEU A CA 1
ATOM 1867 C C . LEU A 1 268 ? -30.192 9.428 58.409 1.00 98.50 268 LEU A C 1
ATOM 1869 O O . LEU A 1 268 ? -29.367 9.842 57.599 1.00 98.50 268 LEU A O 1
ATOM 1873 N N . THR A 1 269 ? -29.963 8.408 59.235 1.00 98.38 269 THR A N 1
ATOM 1874 C CA . THR A 1 269 ? -28.707 7.638 59.261 1.00 98.38 269 THR A CA 1
ATOM 1875 C C . THR A 1 269 ? -29.001 6.171 58.984 1.00 98.38 269 THR A C 1
ATOM 1877 O O . THR A 1 269 ? -29.858 5.573 59.639 1.00 98.38 269 THR A O 1
ATOM 1880 N N . VAL A 1 270 ? -28.293 5.609 58.007 1.00 98.69 270 VAL A N 1
ATOM 1881 C CA . VAL A 1 270 ? -28.492 4.257 57.486 1.00 98.69 270 VAL A CA 1
ATOM 1882 C C . VAL A 1 270 ? -27.172 3.504 57.524 1.00 98.69 270 VAL A C 1
ATOM 1884 O O . VAL A 1 270 ? -26.151 4.009 57.048 1.00 98.69 270 VAL A O 1
ATOM 1887 N N . ASP A 1 271 ? -27.216 2.291 58.058 1.00 98.62 271 ASP A N 1
ATOM 1888 C CA . ASP A 1 271 ? -26.092 1.364 58.058 1.00 98.62 271 ASP A CA 1
ATOM 1889 C C . ASP A 1 271 ? -26.335 0.213 57.085 1.00 98.62 271 ASP A C 1
ATOM 1891 O O . ASP A 1 271 ? -27.479 -0.162 56.807 1.00 98.62 271 ASP A O 1
ATOM 1895 N N . ILE A 1 272 ? -25.243 -0.347 56.580 1.00 98.69 272 ILE A N 1
ATOM 1896 C CA . ILE A 1 272 ? -25.251 -1.578 55.799 1.00 98.69 272 ILE A CA 1
ATOM 1897 C C . ILE A 1 272 ? -24.355 -2.555 56.542 1.00 98.69 272 ILE A C 1
ATOM 1899 O O . ILE A 1 272 ? -23.203 -2.229 56.829 1.00 98.69 272 ILE A O 1
ATOM 1903 N N . ASN A 1 273 ? -24.867 -3.747 56.826 1.00 98.38 273 ASN A N 1
ATOM 1904 C CA . ASN A 1 273 ? -24.096 -4.781 57.499 1.00 98.38 273 ASN A CA 1
ATOM 1905 C C . ASN A 1 273 ? -23.937 -6.011 56.619 1.00 98.38 273 ASN A C 1
ATOM 1907 O O . ASN A 1 273 ? -24.878 -6.399 55.934 1.00 98.38 273 ASN A O 1
ATOM 1911 N N . GLU A 1 274 ? -22.778 -6.651 56.714 1.00 98.31 274 GLU A N 1
ATOM 1912 C CA . GLU A 1 274 ? -22.497 -7.979 56.189 1.00 98.31 274 GLU A CA 1
ATOM 1913 C C . GLU A 1 274 ? -22.359 -8.959 57.359 1.00 98.31 274 GLU A C 1
ATOM 1915 O O . GLU A 1 274 ? -21.549 -8.758 58.266 1.00 98.31 274 GLU A O 1
ATOM 1920 N N . ASN A 1 275 ? -23.183 -10.011 57.370 1.00 97.31 275 ASN A N 1
ATOM 1921 C CA . ASN A 1 275 ? -23.216 -11.037 58.419 1.00 97.31 275 ASN A CA 1
ATOM 1922 C C . ASN A 1 275 ? -23.247 -10.438 59.846 1.00 97.31 275 ASN A C 1
ATOM 1924 O O . ASN A 1 275 ? -22.600 -10.933 60.770 1.00 97.31 275 ASN A O 1
ATOM 1928 N N . GLY A 1 276 ? -23.992 -9.338 60.011 1.00 95.69 276 GLY A N 1
ATOM 1929 C CA . GLY A 1 276 ? -24.170 -8.631 61.281 1.00 95.69 276 GLY A CA 1
ATOM 1930 C C . GLY A 1 276 ? -23.080 -7.616 61.654 1.00 95.69 276 GLY A C 1
ATOM 1931 O O . GLY A 1 276 ? -23.169 -7.039 62.735 1.00 95.69 276 GLY A O 1
ATOM 1932 N N . SER A 1 277 ? -22.077 -7.375 60.803 1.00 97.62 277 SER A N 1
ATOM 1933 C CA . SER A 1 277 ? -21.046 -6.342 61.015 1.00 97.62 277 SER A CA 1
ATOM 1934 C C . SER A 1 277 ? -21.167 -5.210 59.998 1.00 97.62 277 SER A C 1
ATOM 1936 O O . SER A 1 277 ? -21.347 -5.481 58.815 1.00 97.62 277 SER A O 1
ATOM 1938 N N . SER A 1 278 ? -21.035 -3.952 60.429 1.00 98.19 278 SER A N 1
ATOM 1939 C CA . SER A 1 278 ? -21.108 -2.807 59.509 1.00 98.19 278 SER A CA 1
ATOM 1940 C C . SER A 1 278 ? -19.969 -2.837 58.491 1.00 98.19 278 SER A C 1
ATOM 1942 O O . SER A 1 278 ? -18.802 -3.005 58.851 1.00 98.19 278 SER A O 1
ATOM 1944 N N . ILE A 1 279 ? -20.311 -2.612 57.221 1.00 98.50 279 ILE A N 1
ATOM 1945 C CA . ILE A 1 279 ? -19.337 -2.447 56.131 1.00 98.50 279 ILE A CA 1
ATOM 1946 C C . ILE A 1 279 ? -18.842 -0.994 56.013 1.00 98.50 279 ILE A C 1
ATOM 1948 O O . ILE A 1 279 ? -18.033 -0.677 55.135 1.00 98.50 279 ILE A O 1
ATOM 1952 N N . LEU A 1 280 ? -19.330 -0.091 56.874 1.00 98.56 280 LEU A N 1
ATOM 1953 C CA . LEU A 1 280 ? -19.074 1.346 56.823 1.00 98.56 280 LEU A CA 1
ATOM 1954 C C . LEU A 1 280 ? -18.359 1.840 58.089 1.00 98.56 280 LEU A C 1
ATOM 1956 O O . LEU A 1 280 ? -18.831 1.651 59.206 1.00 98.56 280 LEU A O 1
ATOM 1960 N N . SER A 1 281 ? -17.269 2.590 57.924 1.00 97.88 281 SER A N 1
ATOM 1961 C CA . SER A 1 281 ? -16.659 3.352 59.025 1.00 97.88 281 SER A CA 1
ATOM 1962 C C . SER A 1 281 ? -17.325 4.714 59.224 1.00 97.88 281 SER A C 1
ATOM 1964 O O . SER A 1 281 ? -17.329 5.246 60.334 1.00 97.88 281 SER A O 1
ATOM 1966 N N . THR A 1 282 ? -17.949 5.242 58.168 1.00 98.19 282 THR A N 1
ATOM 1967 C CA . THR A 1 282 ? -18.880 6.372 58.232 1.00 98.19 282 THR A CA 1
ATOM 1968 C C . THR A 1 282 ? -20.186 5.953 57.574 1.00 98.19 282 THR A C 1
ATOM 1970 O O . THR A 1 282 ? -20.210 5.670 56.374 1.00 98.19 282 THR A O 1
ATOM 1973 N N . LYS A 1 283 ? -21.267 5.918 58.360 1.00 98.25 283 LYS A N 1
ATOM 1974 C CA . LYS A 1 283 ? -22.603 5.508 57.908 1.00 98.25 283 LYS A CA 1
ATOM 1975 C C . LYS A 1 283 ? -23.173 6.470 56.868 1.00 98.25 283 LYS A C 1
ATOM 1977 O O . LYS A 1 283 ? -22.759 7.624 56.771 1.00 98.25 283 LYS A O 1
ATOM 1982 N N . ILE A 1 284 ? -24.144 6.002 56.092 1.00 98.50 284 ILE A N 1
ATOM 1983 C CA . ILE A 1 284 ? -24.806 6.836 55.089 1.00 98.50 284 ILE A CA 1
ATOM 1984 C C . ILE A 1 284 ? -25.746 7.802 55.805 1.00 98.50 284 ILE A C 1
ATOM 1986 O O . ILE A 1 284 ? -26.594 7.364 56.582 1.00 98.50 284 ILE A O 1
ATOM 1990 N N . THR A 1 285 ? -25.655 9.098 55.507 1.00 98.50 285 THR A N 1
ATOM 1991 C CA . THR A 1 285 ? -26.640 10.083 55.967 1.00 98.50 285 THR A CA 1
ATOM 1992 C C . THR A 1 285 ? -27.426 10.691 54.813 1.00 98.50 285 THR A C 1
ATOM 1994 O O . THR A 1 285 ? -26.953 10.768 53.680 1.00 98.50 285 THR A O 1
ATOM 1997 N N . ILE A 1 286 ? -28.653 11.118 55.100 1.00 98.56 286 ILE A N 1
ATOM 1998 C CA . ILE A 1 286 ? -29.406 12.062 54.270 1.00 98.56 286 ILE A CA 1
ATOM 1999 C C . ILE A 1 286 ? -29.718 13.269 55.144 1.00 98.56 286 ILE A C 1
ATOM 2001 O O . ILE A 1 286 ? -30.319 13.121 56.216 1.00 98.56 286 ILE A O 1
ATOM 2005 N N . ASP A 1 287 ? -29.297 14.444 54.690 1.00 98.25 287 ASP A N 1
ATOM 2006 C CA . ASP A 1 287 ? -29.426 15.673 55.460 1.00 98.25 287 ASP A CA 1
ATOM 2007 C C . ASP A 1 287 ? -30.887 16.130 55.553 1.00 98.25 287 ASP A C 1
ATOM 2009 O O . ASP A 1 287 ? -31.746 15.767 54.743 1.00 98.25 287 ASP A O 1
ATOM 2013 N N . SER A 1 288 ? -31.199 16.890 56.608 1.00 97.25 288 SER A N 1
ATOM 2014 C CA . SER A 1 288 ? -32.560 17.385 56.830 1.00 97.25 288 SER A CA 1
ATOM 2015 C C . SER A 1 288 ? -33.034 18.165 55.604 1.00 97.25 288 SER A C 1
ATOM 2017 O O . SER A 1 288 ? -32.351 19.067 55.130 1.00 97.25 288 SER A O 1
ATOM 2019 N N . SER A 1 289 ? -34.249 17.866 55.155 1.00 97.56 289 SER A N 1
ATOM 2020 C CA . SER A 1 289 ? -34.893 18.422 53.962 1.00 97.56 289 SER A CA 1
ATOM 2021 C C . SER A 1 289 ? -34.309 17.956 52.619 1.00 97.56 289 SER A C 1
ATOM 2023 O O . SER A 1 289 ? -34.789 18.399 51.575 1.00 97.56 289 SER A O 1
ATOM 2025 N N . GLU A 1 290 ? -33.360 17.015 52.609 1.00 98.44 290 GLU A N 1
ATOM 2026 C CA . GLU A 1 290 ? -32.793 16.427 51.392 1.00 98.44 290 GLU A CA 1
ATOM 2027 C C . GLU A 1 290 ? -33.330 15.017 51.108 1.00 98.44 290 GLU A C 1
ATOM 2029 O O . GLU A 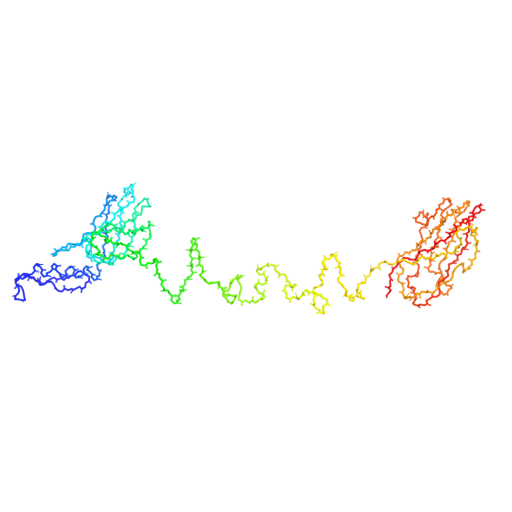1 290 ? -33.866 14.330 51.975 1.00 98.44 290 GLU A O 1
ATOM 2034 N N . LYS A 1 291 ? -33.216 14.569 49.853 1.00 98.12 291 LYS A N 1
ATOM 2035 C CA . LYS A 1 291 ? -33.735 13.261 49.408 1.00 98.12 291 LYS A CA 1
ATOM 2036 C C . LYS A 1 291 ? -32.663 12.248 49.026 1.00 98.12 291 LYS A C 1
ATOM 2038 O O . LYS A 1 291 ? -33.001 11.126 48.658 1.00 98.12 291 LYS A O 1
ATOM 2043 N N . THR A 1 292 ? -31.395 12.628 49.064 1.00 98.12 292 THR A N 1
ATOM 2044 C CA . THR A 1 292 ? -30.281 11.814 48.577 1.00 98.12 292 THR A CA 1
ATOM 2045 C C . THR A 1 292 ? -29.098 11.945 49.516 1.00 98.12 292 THR A C 1
ATOM 2047 O O . THR A 1 292 ? -28.861 13.011 50.069 1.00 98.12 292 THR A O 1
ATOM 2050 N N . SER A 1 293 ? -28.331 10.871 49.666 1.00 98.12 293 SER A N 1
ATOM 2051 C CA . SER A 1 293 ? -27.082 10.893 50.422 1.00 98.12 293 SER A CA 1
ATOM 2052 C C . SER A 1 293 ? -25.911 11.469 49.626 1.00 98.12 293 SER A C 1
ATOM 2054 O O . SER A 1 293 ? -24.819 11.623 50.156 1.00 98.12 293 SER A O 1
ATOM 2056 N N . THR A 1 294 ? -26.085 11.751 48.330 1.00 97.56 294 THR A N 1
ATOM 2057 C CA . THR A 1 294 ? -25.004 12.293 47.483 1.00 97.56 294 THR A CA 1
ATOM 2058 C C . THR A 1 294 ? -24.585 13.708 47.874 1.00 97.56 294 THR A C 1
ATOM 2060 O O . THR A 1 294 ? -23.512 14.147 47.478 1.00 97.56 294 THR A O 1
ATOM 2063 N N . THR A 1 295 ? -25.441 14.421 48.600 1.00 96.00 295 THR A N 1
ATOM 2064 C CA . THR A 1 295 ? -25.222 15.785 49.099 1.00 96.00 295 THR A CA 1
ATOM 2065 C C . THR A 1 295 ? -24.910 15.823 50.592 1.00 96.00 295 THR A C 1
ATOM 2067 O O . THR A 1 295 ? -24.706 16.907 51.124 1.00 96.00 295 THR A O 1
ATOM 2070 N N . ALA A 1 296 ? -24.815 14.658 51.244 1.00 94.81 296 ALA A N 1
ATOM 2071 C CA . ALA A 1 296 ? -24.523 14.554 52.664 1.00 94.81 296 ALA A CA 1
ATOM 2072 C C . ALA A 1 296 ? -23.257 15.332 53.043 1.00 94.81 296 ALA A C 1
ATOM 2074 O O . ALA A 1 296 ? -22.201 15.159 52.425 1.00 94.81 296 ALA A O 1
ATOM 2075 N N . ALA A 1 297 ? -23.344 16.132 54.106 1.00 93.38 297 ALA A N 1
ATOM 2076 C CA . ALA A 1 297 ? -22.223 16.921 54.612 1.00 93.38 297 ALA A CA 1
ATOM 2077 C C . ALA A 1 297 ? -20.982 16.072 54.952 1.00 93.38 297 ALA A C 1
ATOM 2079 O O . ALA A 1 297 ? -19.852 16.547 54.839 1.00 93.38 297 ALA A O 1
ATOM 2080 N N . THR A 1 298 ? -21.179 14.814 55.361 1.00 92.56 298 THR A N 1
ATOM 2081 C CA . THR A 1 298 ? -20.108 13.819 55.510 1.00 92.56 298 THR A CA 1
ATOM 2082 C C . THR A 1 298 ? -20.420 12.617 54.628 1.00 92.56 298 THR A C 1
ATOM 2084 O O . THR A 1 298 ? -21.441 11.958 54.807 1.00 92.56 298 THR A O 1
ATOM 2087 N N . ALA A 1 299 ? -19.541 12.327 53.670 1.00 94.69 299 ALA A N 1
ATOM 2088 C CA . ALA A 1 299 ? -19.715 11.190 52.777 1.00 94.69 299 ALA A CA 1
ATOM 2089 C C . ALA A 1 299 ? -19.553 9.854 53.530 1.00 94.69 299 ALA A C 1
ATOM 2091 O O . ALA A 1 299 ? -18.711 9.761 54.430 1.00 94.69 299 ALA A O 1
ATOM 2092 N N . PRO A 1 300 ? -20.300 8.804 53.143 1.00 97.69 300 PRO A N 1
ATOM 2093 C CA . PRO A 1 300 ? -20.086 7.475 53.693 1.00 97.69 300 PRO A CA 1
ATOM 2094 C C . PRO A 1 300 ? -18.696 6.954 53.318 1.00 97.69 300 PRO A C 1
ATOM 2096 O O . PRO A 1 300 ? -18.209 7.183 52.208 1.00 97.69 300 PRO A O 1
ATOM 2099 N N . VAL A 1 301 ? -18.073 6.220 54.236 1.00 98.31 301 VAL A N 1
ATOM 2100 C CA . VAL A 1 301 ? -16.752 5.611 54.044 1.00 98.31 301 VAL A CA 1
ATOM 2101 C C . VAL A 1 301 ? -16.909 4.111 54.196 1.00 98.31 301 VAL A C 1
ATOM 2103 O O . VAL A 1 301 ? -17.315 3.631 55.251 1.00 98.31 301 VAL A O 1
ATOM 2106 N N . ILE A 1 302 ? -16.598 3.384 53.127 1.00 98.38 302 ILE A N 1
ATOM 2107 C CA . ILE A 1 302 ? -16.640 1.924 53.096 1.00 98.38 302 ILE A CA 1
ATOM 2108 C C . ILE A 1 302 ? -15.356 1.407 53.745 1.00 98.38 302 ILE A C 1
ATOM 2110 O O . ILE A 1 302 ? -14.259 1.723 53.283 1.00 98.38 302 ILE A O 1
ATOM 2114 N N . SER A 1 303 ? -15.495 0.645 54.824 1.00 97.75 303 SER A N 1
ATOM 2115 C CA . SER A 1 303 ? -14.380 -0.010 55.514 1.00 97.75 303 SER A CA 1
ATOM 2116 C C . SER A 1 303 ? -14.225 -1.474 55.130 1.00 97.75 303 SER A C 1
ATOM 2118 O O . SER A 1 303 ? -13.111 -1.986 55.204 1.00 97.75 303 SER A O 1
ATOM 2120 N N . ASP A 1 304 ? -15.305 -2.116 54.681 1.00 97.81 304 ASP A N 1
ATOM 2121 C CA . ASP A 1 304 ? -15.257 -3.429 54.047 1.00 97.81 304 ASP A CA 1
ATOM 2122 C C . ASP A 1 304 ? -15.804 -3.342 52.624 1.00 97.81 304 ASP A C 1
ATOM 2124 O O . ASP A 1 304 ? -16.956 -2.981 52.388 1.00 97.81 304 ASP A O 1
ATOM 2128 N N . THR A 1 305 ? -14.936 -3.623 51.660 1.00 97.50 305 THR A N 1
ATOM 2129 C CA . THR A 1 305 ? -15.285 -3.543 50.239 1.00 97.50 305 THR A CA 1
ATOM 2130 C C . THR A 1 305 ? -15.644 -4.899 49.652 1.00 97.50 305 THR A C 1
ATOM 2132 O O . THR A 1 305 ? -16.158 -4.933 48.537 1.00 97.50 305 THR A O 1
ATOM 2135 N N . ALA A 1 306 ? -15.367 -6.001 50.348 1.00 97.69 306 ALA A N 1
ATOM 2136 C CA . ALA A 1 306 ? -15.407 -7.340 49.784 1.00 97.69 306 ALA A CA 1
ATOM 2137 C C . ALA A 1 306 ? -16.614 -8.112 50.315 1.00 97.69 306 ALA A C 1
ATOM 2139 O O . ALA A 1 306 ? -16.480 -8.926 51.221 1.00 97.69 306 ALA A O 1
ATOM 2140 N N . LEU A 1 307 ? -17.774 -7.903 49.690 1.00 97.94 307 LEU A N 1
ATOM 2141 C CA . LEU A 1 307 ? -18.964 -8.673 50.031 1.00 97.94 307 LEU A CA 1
ATOM 2142 C C . LEU A 1 307 ? -18.835 -10.082 49.457 1.00 97.94 307 LEU A C 1
ATOM 2144 O O . LEU A 1 307 ? -18.674 -10.248 48.241 1.00 97.94 307 LEU A O 1
ATOM 2148 N N . ALA A 1 308 ? -18.892 -11.096 50.313 1.00 98.06 308 ALA A N 1
ATOM 2149 C CA . ALA A 1 308 ? -18.748 -12.479 49.887 1.00 98.06 308 ALA A CA 1
ATOM 2150 C C . ALA A 1 308 ? -19.973 -12.970 49.096 1.00 98.06 308 ALA A C 1
ATOM 2152 O O . ALA A 1 308 ? -21.083 -12.446 49.214 1.00 98.06 308 ALA A O 1
ATOM 2153 N N . ASP A 1 309 ? -19.763 -14.008 48.282 1.00 97.88 309 ASP A N 1
ATOM 2154 C CA . ASP A 1 309 ? -20.872 -14.745 47.676 1.00 97.88 309 ASP A CA 1
ATOM 2155 C C . ASP A 1 309 ? -21.780 -15.315 48.773 1.00 97.88 309 ASP A C 1
ATOM 2157 O O . ASP A 1 309 ? -21.292 -15.827 49.782 1.00 97.88 309 ASP A O 1
ATOM 2161 N N . ASP A 1 310 ? -23.092 -15.184 48.581 1.00 97.75 310 ASP A N 1
ATOM 2162 C CA . ASP A 1 310 ? -24.123 -15.559 49.545 1.00 97.75 310 ASP A CA 1
ATOM 2163 C C . ASP A 1 310 ? -23.924 -14.927 50.939 1.00 97.75 310 ASP A C 1
ATOM 2165 O O . ASP A 1 310 ? -24.322 -15.494 51.948 1.00 97.75 310 ASP A O 1
ATOM 2169 N N . ALA A 1 311 ? -23.314 -13.746 51.060 1.00 98.31 311 ALA A N 1
ATOM 2170 C CA . ALA A 1 311 ? -23.282 -13.039 52.341 1.00 98.31 311 ALA A CA 1
ATOM 2171 C C . ALA A 1 311 ? -24.676 -12.507 52.730 1.00 98.31 311 ALA A C 1
ATOM 2173 O O . ALA A 1 311 ? -25.436 -12.062 51.864 1.00 98.31 311 ALA A O 1
ATOM 2174 N N . GLU A 1 312 ? -25.035 -12.532 54.024 1.00 98.31 312 GLU A N 1
ATOM 2175 C CA . GLU A 1 312 ? -26.251 -11.860 54.509 1.00 98.31 312 GLU A CA 1
ATOM 2176 C C . GLU A 1 312 ? -26.004 -10.362 54.586 1.00 98.31 312 GLU A C 1
ATOM 2178 O O . GLU A 1 312 ? -25.117 -9.929 55.319 1.00 98.31 312 GLU A O 1
ATOM 2183 N N . ILE A 1 313 ? -26.812 -9.580 53.875 1.00 98.69 313 ILE A N 1
ATOM 2184 C CA . ILE A 1 313 ? -26.782 -8.125 53.947 1.00 98.69 313 ILE A CA 1
ATOM 2185 C C . ILE A 1 313 ? -28.034 -7.626 54.654 1.00 98.69 313 ILE A C 1
ATOM 2187 O O . ILE A 1 313 ? -29.151 -7.948 54.237 1.00 98.69 313 ILE A O 1
ATOM 2191 N N . THR A 1 314 ? -27.856 -6.799 55.684 1.00 98.56 314 THR A N 1
ATOM 2192 C CA . THR A 1 314 ? -28.957 -6.083 56.341 1.00 98.56 314 THR A CA 1
ATOM 2193 C C . THR A 1 314 ? -28.821 -4.580 56.161 1.00 98.56 314 THR A C 1
ATOM 2195 O O . THR A 1 314 ? -27.717 -4.035 56.126 1.00 98.56 314 THR A O 1
ATOM 2198 N N . ILE A 1 315 ? -29.965 -3.905 56.047 1.00 98.69 315 ILE A N 1
ATOM 2199 C CA . ILE A 1 315 ? -30.039 -2.444 56.112 1.00 98.69 315 ILE A CA 1
ATOM 2200 C C . ILE A 1 315 ? -30.645 -2.054 57.450 1.00 98.69 315 ILE A C 1
ATOM 2202 O O . ILE A 1 315 ? -31.791 -2.412 57.743 1.00 98.69 315 ILE A O 1
ATOM 2206 N N . ASP A 1 316 ? -29.904 -1.269 58.220 1.00 98.50 316 ASP A N 1
ATOM 2207 C CA . ASP A 1 316 ? -30.339 -0.778 59.520 1.00 98.50 316 ASP A CA 1
ATOM 2208 C C . ASP A 1 316 ? -30.607 0.728 59.444 1.00 98.50 316 ASP A C 1
ATOM 2210 O O . ASP A 1 316 ? -29.975 1.462 58.681 1.00 98.50 316 ASP A O 1
ATOM 2214 N N . ILE A 1 317 ? -31.567 1.200 60.237 1.00 98.62 317 ILE A N 1
ATOM 2215 C CA . ILE A 1 317 ? -31.847 2.627 60.404 1.00 98.62 317 ILE A CA 1
ATOM 2216 C C . ILE A 1 317 ? -31.546 2.988 61.856 1.00 98.62 317 ILE A C 1
ATOM 2218 O O . ILE A 1 317 ? -32.295 2.620 62.762 1.00 98.62 317 ILE A O 1
ATOM 2222 N N . ASP A 1 318 ? -30.476 3.747 62.075 1.00 97.75 318 ASP A N 1
ATOM 2223 C CA . ASP A 1 318 ? -30.045 4.143 63.423 1.00 97.75 318 ASP A CA 1
ATOM 2224 C C . ASP A 1 318 ? -30.724 5.418 63.907 1.00 97.75 318 ASP A C 1
ATOM 2226 O O . ASP A 1 318 ? -30.942 5.618 65.100 1.00 97.75 318 ASP A O 1
ATOM 2230 N N . GLN A 1 319 ? -31.060 6.300 62.968 1.00 98.25 319 GLN A N 1
ATOM 2231 C CA . GLN A 1 319 ? -31.678 7.583 63.253 1.00 98.25 319 GLN A CA 1
ATOM 2232 C C . GLN A 1 319 ? -32.624 7.953 62.123 1.00 98.25 319 GLN A C 1
ATOM 2234 O O . GLN A 1 319 ? -32.290 7.783 60.957 1.00 98.25 319 GLN A O 1
ATOM 2239 N N . VAL A 1 320 ? -33.778 8.512 62.470 1.00 98.44 320 VAL A N 1
ATOM 2240 C CA . VAL A 1 320 ? -34.717 9.128 61.527 1.00 98.44 320 VAL A CA 1
ATOM 2241 C C . VAL A 1 320 ? -34.839 10.624 61.815 1.00 98.44 320 VAL A C 1
ATOM 2243 O O . VAL A 1 320 ? -34.438 11.089 62.883 1.00 98.44 320 VAL A O 1
ATOM 2246 N N . GLY A 1 321 ? -35.423 11.386 60.886 1.00 98.19 321 GLY A N 1
ATOM 2247 C CA . GLY A 1 321 ? -35.723 12.797 61.141 1.00 98.19 321 GLY A CA 1
ATOM 2248 C C . GLY A 1 321 ? -36.669 12.976 62.337 1.00 98.19 321 GLY A C 1
ATOM 2249 O O . GLY A 1 321 ? -37.609 12.202 62.521 1.00 98.19 321 GLY A O 1
ATOM 2250 N N . SER A 1 322 ? -36.424 13.995 63.160 1.00 97.44 322 SER A N 1
ATOM 2251 C CA . SER A 1 322 ? -37.144 14.210 64.423 1.00 97.44 322 SER A CA 1
ATOM 2252 C C . SER A 1 322 ? -38.545 14.808 64.252 1.00 97.44 322 SER A C 1
ATOM 2254 O O . SER A 1 322 ? -39.430 14.514 65.052 1.00 97.44 322 SER A O 1
ATOM 2256 N N . SER A 1 323 ? -38.769 15.607 63.203 1.00 97.06 323 SER A N 1
ATOM 2257 C CA . SER A 1 323 ? -40.086 16.183 62.880 1.00 97.06 323 SER A CA 1
ATOM 2258 C C . SER A 1 323 ? -40.814 15.372 61.809 1.00 97.06 323 SER A C 1
ATOM 2260 O O . SER A 1 323 ? -42.003 15.082 61.926 1.00 97.06 323 SER A O 1
ATOM 2262 N N . VAL A 1 324 ? -40.091 14.981 60.758 1.00 98.00 324 VAL A N 1
ATOM 2263 C CA . VAL A 1 324 ? -40.560 14.043 59.731 1.00 98.00 324 VAL A CA 1
ATOM 2264 C C . VAL A 1 324 ? -39.505 12.960 59.627 1.00 98.00 324 VAL A C 1
ATOM 2266 O O . VAL A 1 324 ? -38.371 13.262 59.273 1.00 98.00 324 VAL A O 1
ATOM 2269 N N . ALA A 1 325 ? -39.872 11.708 59.900 1.00 98.25 325 ALA A N 1
ATOM 2270 C CA . ALA A 1 325 ? -38.932 10.585 59.892 1.00 98.25 325 ALA A CA 1
ATOM 2271 C C . ALA A 1 325 ? -38.273 10.336 58.520 1.00 98.25 325 ALA A C 1
ATOM 2273 O O . ALA A 1 325 ? -37.193 9.756 58.434 1.00 98.25 325 ALA A O 1
ATOM 2274 N N . GLY A 1 326 ? -38.923 10.791 57.450 1.00 98.12 326 GLY A N 1
ATOM 2275 C CA . GLY A 1 326 ? -38.638 10.401 56.075 1.00 98.12 326 GLY A CA 1
ATOM 2276 C C . GLY A 1 326 ? -39.462 9.178 55.666 1.00 98.12 326 GLY A C 1
ATOM 2277 O O . GLY A 1 326 ? -40.067 8.513 56.510 1.00 98.12 326 GLY A O 1
ATOM 2278 N N . LYS A 1 327 ? -39.544 8.915 54.357 1.00 98.50 327 LYS A N 1
ATOM 2279 C CA . LYS A 1 327 ? -40.325 7.806 53.769 1.00 98.50 327 LYS A CA 1
ATOM 2280 C C . LYS A 1 327 ? -39.662 7.278 52.503 1.00 98.50 327 LYS A C 1
ATOM 2282 O O . LYS A 1 327 ? -39.040 8.053 51.779 1.00 98.50 327 LYS A O 1
ATOM 2287 N N . GLY A 1 328 ? -39.870 6.001 52.192 1.00 98.12 328 GLY A N 1
ATOM 2288 C CA . GLY A 1 328 ? -39.414 5.390 50.937 1.00 98.12 328 GLY A CA 1
ATOM 2289 C C . GLY A 1 328 ? -37.906 5.305 50.778 1.00 98.12 328 GLY A C 1
ATOM 2290 O O . GLY A 1 328 ? -37.380 5.806 49.787 1.00 98.12 328 GLY A O 1
ATOM 2291 N N . LEU A 1 329 ? -37.225 4.717 51.764 1.00 98.69 329 LEU A N 1
ATOM 2292 C CA . LEU A 1 329 ? -35.779 4.527 51.743 1.00 98.69 329 LEU A CA 1
ATOM 2293 C C . LEU A 1 329 ? -35.397 3.463 50.708 1.00 98.69 329 LEU A C 1
ATOM 2295 O O . LEU A 1 329 ? -35.891 2.337 50.752 1.00 98.69 329 LEU A O 1
ATOM 2299 N N . LYS A 1 330 ? -34.461 3.812 49.825 1.00 98.38 330 LYS A N 1
ATOM 2300 C CA . LYS A 1 330 ? -33.731 2.883 48.960 1.00 98.38 330 LYS A CA 1
ATOM 2301 C C . LYS A 1 330 ? -32.246 3.033 49.217 1.00 98.38 330 LYS A C 1
ATOM 2303 O O . LYS A 1 330 ? -31.752 4.159 49.269 1.00 98.38 330 LYS A O 1
ATOM 2308 N N . VAL A 1 331 ? -31.545 1.914 49.310 1.00 98.50 331 VAL A N 1
ATOM 2309 C CA . VAL A 1 331 ? -30.087 1.861 49.419 1.00 98.50 331 VAL A CA 1
ATOM 2310 C C . VAL A 1 331 ? -29.527 1.280 48.128 1.00 98.50 331 VAL A C 1
ATOM 2312 O O . VAL A 1 331 ? -30.099 0.362 47.547 1.00 98.50 331 VAL A O 1
ATOM 2315 N N . THR A 1 332 ? -28.447 1.865 47.626 1.00 98.31 332 THR A N 1
ATOM 2316 C CA . THR A 1 332 ? -27.757 1.434 46.410 1.00 98.31 332 THR A CA 1
ATOM 2317 C C . THR A 1 332 ? -26.330 1.058 46.751 1.00 98.31 332 THR A C 1
ATOM 2319 O O . THR A 1 332 ? -25.579 1.887 47.261 1.00 98.31 332 THR A O 1
ATOM 2322 N N . LEU A 1 333 ? -25.962 -0.172 46.420 1.00 98.25 333 LEU A N 1
ATOM 2323 C CA . LEU A 1 333 ? -24.600 -0.677 46.437 1.00 98.25 333 LEU A CA 1
ATOM 2324 C C . LEU A 1 333 ? -24.071 -0.600 45.003 1.00 98.25 333 LEU A C 1
ATOM 2326 O O . LEU A 1 333 ? -24.694 -1.120 44.080 1.00 98.25 333 LEU A O 1
ATOM 2330 N N . LEU A 1 334 ? -22.950 0.085 44.810 1.00 97.75 334 LEU A N 1
ATOM 2331 C CA . LEU A 1 334 ? -22.262 0.226 43.530 1.00 97.75 334 LEU A CA 1
ATOM 2332 C C . LEU A 1 334 ? -20.952 -0.535 43.612 1.00 97.75 334 LEU A C 1
ATOM 2334 O O . LEU A 1 334 ? -20.219 -0.387 44.590 1.00 97.75 334 LEU A O 1
ATOM 2338 N N . GLY A 1 335 ? -20.628 -1.302 42.586 1.00 96.75 335 GLY A N 1
ATOM 2339 C CA . GLY A 1 335 ? -19.428 -2.119 42.606 1.00 96.75 335 GLY A CA 1
ATOM 2340 C C . GLY A 1 335 ? -19.301 -2.966 41.364 1.00 96.75 335 GLY A C 1
ATOM 2341 O O . GLY A 1 335 ? -19.924 -2.687 40.348 1.00 96.75 335 GLY A O 1
ATOM 2342 N N . LYS A 1 336 ? -18.476 -3.996 41.439 1.00 95.38 336 LYS A N 1
ATOM 2343 C CA . LYS A 1 336 ? -18.272 -4.950 40.354 1.00 95.38 336 LYS A CA 1
ATOM 2344 C C . LYS A 1 336 ? -18.326 -6.358 40.915 1.00 95.38 336 LYS A C 1
ATOM 2346 O O . LYS A 1 336 ? -17.891 -6.582 42.047 1.00 95.38 336 LYS A O 1
ATOM 2351 N N . LYS A 1 337 ? -18.810 -7.301 40.112 1.00 92.38 337 LYS A N 1
ATOM 2352 C CA . LYS A 1 337 ? -18.620 -8.722 40.394 1.00 92.38 337 LYS A CA 1
ATOM 2353 C C . LYS A 1 337 ? -17.122 -8.998 40.596 1.00 92.38 337 LYS A C 1
ATOM 2355 O O . LYS A 1 337 ? -16.309 -8.529 39.794 1.00 92.38 337 LYS A O 1
ATOM 2360 N N . ALA A 1 338 ? -16.792 -9.643 41.715 1.00 85.56 338 ALA A N 1
ATOM 2361 C CA . ALA A 1 338 ? -15.420 -9.948 42.118 1.00 85.56 338 ALA A CA 1
ATOM 2362 C C . ALA A 1 338 ? -14.827 -11.101 41.297 1.00 85.56 338 ALA A C 1
ATOM 2364 O O . ALA A 1 338 ? -15.600 -12.002 40.891 1.00 85.56 338 ALA A O 1
#

Sequence (338 aa):
MASTYTTNSGIEKPGTGEQSGSWGNSLNDNFDIIDSAMSGSLTITVSASTHTLTTANGSVGEGQNKSLIFTSSSDVGADTTVTISPNDAEKIYIVKNSLAGSRNLIFSQGSGSNVTIANGKSAIISSDGGGGSASVTNIFNDVELNSLTATSLTSNSLTLSTSLPIASGGTGSNSQAGARNSLGLGTAAVLNTGTSANNIVQLDGNAKIPAVDGSQITNIVEAIVVAASDETSNLTTGTAKTTFRMPYAFTLTGVRASVTTAPTGSTLTVDINENGSSILSTKITIDSSEKTSTTAATAPVISDTALADDAEITIDIDQVGSSVAGKGLKVTLLGKKA